Protein AF-A0A932L961-F1 (afdb_monomer_lite)

Foldseek 3Di:
DPPPPDDPVNVVVVVVL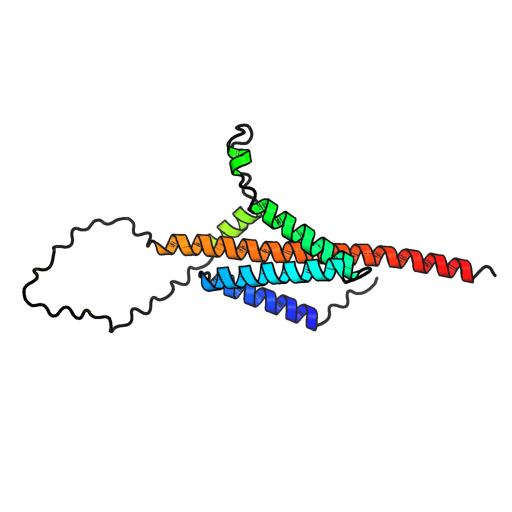VVLLVVCLLVLDPVSLVVLVVVLVVLLVVLVVQLVPDDALSNLLSVQLNVQLVVLVCVVVVPCVVVVVVPPDVDSPCDPLNVVLVVVLVPDDNPPPPPVVPVPVPDPPPPPDDDDDDDPDPVPVCPPPCVVSRSVSSSSSSSSSVSNVRSNVRSVVSSVVSVVVVVVVVVVVVVVVVPD

Sequence (196 aa):
MKRFRFTLRRLLAVVGFAAVAFAALAGASELWVNAVFTITVAAWAVALVAAFVQRGAPQGFAISFAVCGVAYILLIALPVTWFRHGGLLGRSPALLTDKVVYELALRMPRTKARVVQVPGAGGLGGIPGVRPARPGGSSSLGLQPGDFDYAHSFIQISHLILSLLFALAGGAFARWLYGRRQGKGADQGRVQTRSG

Radius of gyration: 26.31 Å; chains: 1; bounding box: 46×54×100 Å

Structure (mmCIF, N/CA/C/O backbone):
data_AF-A0A932L961-F1
#
_entry.id   AF-A0A932L961-F1
#
loop_
_atom_site.group_PDB
_atom_site.id
_atom_site.type_symbol
_atom_site.label_atom_id
_atom_site.label_alt_id
_atom_site.label_comp_id
_atom_site.label_asym_id
_atom_site.label_entity_id
_atom_site.label_seq_id
_atom_site.pdbx_PDB_ins_code
_atom_site.Cartn_x
_atom_site.Cartn_y
_atom_site.Cartn_z
_atom_site.occupancy
_atom_site.B_iso_or_equiv
_atom_site.auth_seq_id
_atom_site.auth_comp_id
_atom_site.auth_asym_id
_atom_site.auth_atom_id
_atom_site.pdbx_PDB_model_num
ATOM 1 N N . MET A 1 1 ? 3.055 7.175 31.412 1.00 62.44 1 MET A N 1
ATOM 2 C CA . MET A 1 1 ? 3.283 6.999 29.956 1.00 62.44 1 MET A CA 1
ATOM 3 C C . MET A 1 1 ? 2.987 5.549 29.574 1.00 62.44 1 MET A C 1
ATOM 5 O O . MET A 1 1 ? 3.668 4.659 30.069 1.00 62.44 1 MET A O 1
ATOM 9 N N . LYS A 1 2 ? 1.945 5.269 28.776 1.00 57.22 2 LYS A N 1
ATOM 10 C CA . LYS A 1 2 ? 1.658 3.892 28.326 1.00 57.22 2 LYS A CA 1
ATOM 11 C C . LYS A 1 2 ? 2.749 3.481 27.328 1.00 57.22 2 LYS A C 1
ATOM 13 O O . LYS A 1 2 ? 2.809 4.043 26.240 1.00 57.22 2 LYS A O 1
ATOM 18 N N . ARG A 1 3 ? 3.633 2.552 27.709 1.00 73.94 3 ARG A N 1
ATOM 19 C CA . ARG A 1 3 ? 4.686 2.028 26.823 1.00 73.94 3 ARG A CA 1
ATOM 20 C C . ARG A 1 3 ? 4.020 1.366 25.613 1.00 73.94 3 ARG A C 1
ATOM 22 O O . ARG A 1 3 ? 3.154 0.508 25.791 1.00 73.94 3 ARG A O 1
ATOM 29 N N . PHE A 1 4 ? 4.397 1.765 24.399 1.00 72.19 4 PHE A N 1
ATOM 30 C CA . PHE A 1 4 ? 3.952 1.100 23.176 1.00 72.19 4 PHE A CA 1
ATOM 31 C C . PHE A 1 4 ? 4.463 -0.342 23.201 1.00 72.19 4 PHE A C 1
ATOM 33 O O . PHE A 1 4 ? 5.634 -0.606 22.947 1.00 72.19 4 PHE A O 1
ATOM 40 N N . ARG A 1 5 ? 3.591 -1.291 23.548 1.00 81.19 5 ARG A N 1
ATOM 41 C CA . ARG A 1 5 ? 3.904 -2.716 23.438 1.00 81.19 5 ARG A CA 1
ATOM 42 C C . ARG A 1 5 ? 3.841 -3.100 21.967 1.00 81.19 5 ARG A C 1
ATOM 44 O O . ARG A 1 5 ? 2.784 -3.458 21.447 1.00 81.19 5 ARG A O 1
ATOM 51 N N . PHE A 1 6 ? 4.973 -2.953 21.289 1.00 82.50 6 PHE A N 1
ATOM 52 C CA . PHE A 1 6 ? 5.159 -3.478 19.949 1.00 82.50 6 PHE A CA 1
ATOM 53 C C . PHE A 1 6 ? 5.288 -4.997 20.065 1.00 82.50 6 PHE A C 1
ATOM 55 O O . PHE A 1 6 ? 6.196 -5.505 20.716 1.00 82.50 6 PHE A O 1
ATOM 62 N N . THR A 1 7 ? 4.319 -5.735 19.529 1.00 90.38 7 THR A N 1
ATOM 63 C CA . THR A 1 7 ? 4.377 -7.197 19.561 1.00 90.38 7 THR A CA 1
ATOM 64 C C . THR A 1 7 ? 5.354 -7.676 18.491 1.00 90.38 7 THR A C 1
ATOM 66 O O . THR A 1 7 ? 5.339 -7.158 17.374 1.00 90.38 7 THR A O 1
ATOM 69 N N . LEU A 1 8 ? 6.163 -8.697 18.797 1.00 90.56 8 LEU A N 1
ATOM 70 C CA . LEU A 1 8 ? 7.087 -9.312 17.831 1.00 90.56 8 LEU A CA 1
ATOM 71 C C . LEU A 1 8 ? 6.365 -9.708 16.531 1.00 90.56 8 LEU A C 1
ATOM 73 O O . LEU A 1 8 ? 6.872 -9.486 15.440 1.00 90.56 8 LEU A O 1
ATOM 77 N N . ARG A 1 9 ? 5.118 -10.189 16.643 1.00 90.56 9 ARG A N 1
ATOM 78 C CA . ARG A 1 9 ? 4.255 -10.516 15.497 1.00 90.56 9 ARG A CA 1
ATOM 79 C C . ARG A 1 9 ? 4.035 -9.332 14.547 1.00 90.56 9 ARG A C 1
ATOM 81 O O . ARG A 1 9 ? 4.069 -9.520 13.339 1.00 90.56 9 ARG A O 1
ATOM 88 N N . ARG A 1 10 ? 3.820 -8.115 15.069 1.00 85.31 10 ARG A N 1
ATOM 89 C CA . ARG A 1 10 ? 3.653 -6.911 14.232 1.00 85.31 10 ARG A CA 1
ATOM 90 C C . ARG A 1 10 ? 4.955 -6.517 13.556 1.00 85.31 10 ARG A C 1
ATOM 92 O O . ARG A 1 10 ? 4.923 -6.121 12.400 1.00 85.31 10 ARG A O 1
ATOM 99 N N . LEU A 1 11 ? 6.078 -6.653 14.260 1.00 88.81 11 LEU A N 1
ATOM 100 C CA . LEU A 1 11 ? 7.395 -6.395 13.685 1.00 88.81 11 LEU A CA 1
ATOM 101 C C . LEU A 1 11 ? 7.671 -7.337 12.516 1.00 88.81 11 LEU A C 1
ATOM 103 O O . LEU A 1 11 ? 7.986 -6.869 11.429 1.00 88.81 11 LEU A O 1
ATOM 107 N N . LEU A 1 12 ? 7.463 -8.639 12.716 1.00 91.25 12 LEU A N 1
ATOM 108 C CA . LEU A 1 12 ? 7.647 -9.643 11.670 1.00 91.25 12 LEU A CA 1
ATOM 109 C C . LEU A 1 12 ? 6.724 -9.403 10.471 1.00 91.25 12 LEU A C 1
ATOM 111 O O . LEU A 1 12 ? 7.175 -9.510 9.337 1.00 91.25 12 LEU A O 1
ATOM 115 N N . ALA A 1 13 ? 5.467 -9.012 10.701 1.00 87.94 13 ALA A N 1
ATOM 116 C CA . ALA A 1 13 ? 4.548 -8.671 9.617 1.00 87.94 13 ALA A CA 1
ATOM 117 C C . ALA A 1 13 ? 5.021 -7.450 8.806 1.00 87.94 13 ALA A C 1
ATOM 119 O O . ALA A 1 13 ? 4.977 -7.481 7.580 1.00 87.94 13 ALA A O 1
ATOM 120 N N . VAL A 1 14 ? 5.507 -6.394 9.472 1.00 86.75 14 VAL A N 1
ATOM 121 C CA . VAL A 1 14 ? 6.036 -5.193 8.799 1.00 86.75 14 VAL A CA 1
ATOM 122 C C . VAL A 1 14 ? 7.300 -5.517 8.006 1.00 86.75 14 VAL A C 1
ATOM 124 O O . VAL A 1 14 ? 7.414 -5.109 6.855 1.00 86.75 14 VAL A O 1
ATOM 127 N N . VAL A 1 15 ? 8.229 -6.273 8.596 1.00 90.50 15 VAL A N 1
ATOM 128 C CA . VAL A 1 15 ? 9.471 -6.682 7.925 1.00 90.50 15 VAL A CA 1
ATOM 129 C C . VAL A 1 15 ? 9.172 -7.590 6.732 1.00 90.50 15 VAL A C 1
ATOM 131 O O . VAL A 1 15 ? 9.728 -7.376 5.660 1.00 90.50 15 VAL A O 1
ATOM 134 N N . GLY A 1 16 ? 8.259 -8.553 6.881 1.00 89.50 16 GLY A N 1
ATOM 135 C CA . GLY A 1 16 ? 7.833 -9.426 5.787 1.00 89.50 16 GLY A CA 1
ATOM 136 C C . GLY A 1 16 ? 7.177 -8.647 4.648 1.00 89.50 16 GLY A C 1
ATOM 137 O O . GLY A 1 16 ? 7.536 -8.838 3.490 1.00 89.50 16 GLY A O 1
ATOM 138 N N . PHE A 1 17 ? 6.284 -7.707 4.969 1.00 89.88 17 PHE A N 1
ATOM 139 C CA . PHE A 1 17 ? 5.689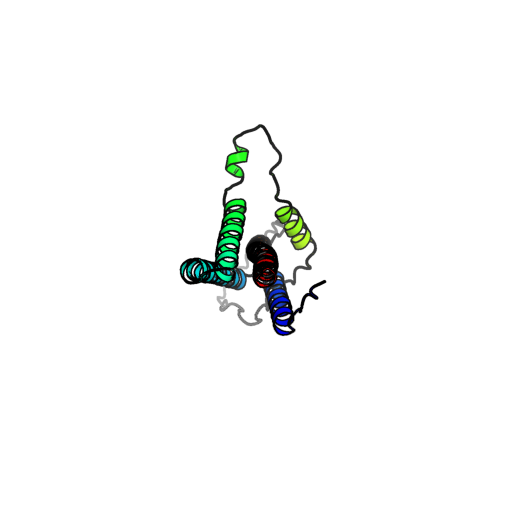 -6.819 3.970 1.00 89.88 17 PHE A CA 1
ATOM 140 C C . PHE A 1 17 ? 6.750 -5.979 3.246 1.00 89.88 17 PHE A C 1
ATOM 142 O O . PHE A 1 17 ? 6.733 -5.902 2.021 1.00 89.88 17 PHE A O 1
ATOM 149 N N . ALA A 1 18 ? 7.705 -5.400 3.982 1.00 88.62 18 ALA A N 1
ATOM 150 C CA . ALA A 1 18 ? 8.796 -4.626 3.397 1.00 88.62 18 ALA A CA 1
ATOM 151 C C . ALA A 1 18 ? 9.679 -5.485 2.478 1.00 88.62 18 ALA A C 1
ATOM 153 O O . ALA A 1 18 ? 9.998 -5.058 1.374 1.00 88.62 18 ALA A O 1
ATOM 154 N N . ALA A 1 19 ? 10.025 -6.708 2.889 1.00 90.12 19 ALA A N 1
ATOM 155 C CA . ALA A 1 19 ? 10.806 -7.632 2.070 1.00 90.12 19 ALA A CA 1
ATOM 156 C C . ALA A 1 19 ? 10.091 -7.978 0.754 1.00 90.12 19 ALA A C 1
ATOM 158 O O . ALA A 1 19 ? 10.711 -7.923 -0.305 1.00 90.12 19 ALA A O 1
ATOM 159 N N . VAL A 1 20 ? 8.784 -8.265 0.803 1.00 88.88 20 VAL A N 1
ATOM 160 C CA . VAL A 1 20 ? 7.973 -8.529 -0.400 1.00 88.88 20 VAL A CA 1
ATOM 161 C C . VAL A 1 20 ? 7.879 -7.288 -1.286 1.00 88.88 20 VAL A C 1
ATOM 163 O O . VAL A 1 20 ? 8.035 -7.396 -2.498 1.00 88.88 20 VAL A O 1
ATOM 166 N N . ALA A 1 21 ? 7.684 -6.107 -0.698 1.00 89.06 21 ALA A N 1
ATOM 167 C CA . ALA A 1 21 ? 7.661 -4.843 -1.428 1.00 89.06 21 ALA A CA 1
ATOM 168 C C . ALA A 1 21 ? 8.991 -4.582 -2.157 1.00 89.06 21 ALA A C 1
ATOM 170 O O . ALA A 1 21 ? 8.989 -4.265 -3.344 1.00 89.06 21 ALA A O 1
ATOM 171 N N . PHE A 1 22 ? 10.130 -4.774 -1.4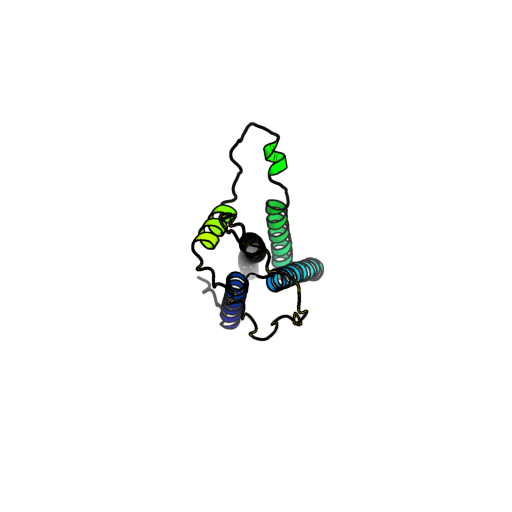84 1.00 89.00 22 PHE A N 1
ATOM 172 C CA . PHE A 1 22 ? 11.447 -4.634 -2.108 1.00 89.00 22 PHE A CA 1
ATOM 173 C C . PHE A 1 22 ? 11.708 -5.701 -3.171 1.00 89.00 22 PHE A C 1
ATOM 175 O O . PHE A 1 22 ? 12.269 -5.379 -4.214 1.00 89.00 22 PHE A O 1
ATOM 182 N N . ALA A 1 23 ? 11.271 -6.943 -2.950 1.00 88.31 23 ALA A N 1
ATOM 183 C CA . ALA A 1 23 ? 11.380 -8.005 -3.946 1.00 88.31 23 ALA A CA 1
ATOM 184 C C . ALA A 1 23 ? 10.563 -7.684 -5.210 1.00 88.31 23 ALA A C 1
ATOM 186 O O . ALA A 1 23 ? 11.073 -7.829 -6.320 1.00 88.31 23 ALA A O 1
ATOM 187 N N . ALA A 1 24 ? 9.334 -7.184 -5.049 1.00 88.00 24 ALA A N 1
ATOM 188 C CA . ALA A 1 24 ? 8.486 -6.756 -6.159 1.00 88.00 24 ALA A CA 1
ATOM 189 C C . ALA A 1 24 ? 9.087 -5.563 -6.922 1.00 88.00 24 ALA A C 1
ATOM 191 O O . ALA A 1 24 ? 9.039 -5.533 -8.149 1.00 88.00 24 ALA A O 1
ATOM 192 N N . LEU A 1 25 ? 9.691 -4.606 -6.207 1.00 87.25 25 LEU A N 1
ATOM 193 C CA . LEU A 1 25 ? 10.381 -3.461 -6.810 1.00 87.25 25 LEU A CA 1
ATOM 194 C C . LEU A 1 25 ? 11.650 -3.873 -7.563 1.00 87.25 25 LEU A C 1
ATOM 196 O O . LEU A 1 25 ? 11.919 -3.338 -8.633 1.00 87.25 25 LEU A O 1
ATOM 200 N N . ALA A 1 26 ? 12.416 -4.826 -7.029 1.00 86.56 26 ALA A N 1
ATOM 201 C CA . ALA A 1 26 ? 13.627 -5.329 -7.674 1.00 86.56 26 ALA A CA 1
ATOM 202 C C . ALA A 1 26 ? 13.316 -6.176 -8.921 1.00 86.56 26 ALA A C 1
ATOM 204 O O . ALA A 1 26 ? 14.067 -6.152 -9.891 1.00 86.56 26 ALA A O 1
ATOM 205 N N . GLY A 1 27 ? 12.213 -6.929 -8.897 1.00 83.88 27 GLY A N 1
ATOM 206 C CA . GLY A 1 27 ? 11.786 -7.818 -9.978 1.00 83.88 27 GLY A CA 1
ATOM 207 C C . GLY A 1 27 ? 10.702 -7.245 -10.888 1.00 83.88 27 GLY A C 1
ATOM 208 O O . GLY A 1 27 ? 9.975 -8.049 -11.474 1.00 83.88 27 GLY A O 1
ATOM 209 N N . ALA A 1 28 ? 10.558 -5.912 -10.961 1.00 85.69 28 ALA A N 1
ATOM 210 C CA . ALA A 1 28 ? 9.458 -5.192 -11.615 1.00 85.69 28 ALA A CA 1
ATOM 211 C C . ALA A 1 28 ? 9.097 -5.774 -12.996 1.00 85.69 28 ALA A C 1
ATOM 213 O O . ALA A 1 28 ? 9.672 -5.437 -14.027 1.00 85.69 28 ALA A O 1
ATOM 214 N N . SER A 1 29 ? 8.125 -6.680 -12.987 1.00 85.88 29 SER A N 1
ATOM 215 C CA . SER A 1 29 ? 7.616 -7.418 -14.139 1.00 85.88 29 SER A CA 1
ATOM 216 C C . SER A 1 29 ? 6.099 -7.417 -14.073 1.00 85.88 29 SER A C 1
ATOM 218 O O . SER A 1 29 ? 5.518 -7.236 -13.000 1.00 85.88 29 SER A O 1
ATOM 220 N N . GLU A 1 30 ? 5.449 -7.659 -15.206 1.00 82.81 30 GLU A N 1
ATOM 221 C CA . GLU A 1 30 ? 3.986 -7.662 -15.306 1.00 82.81 30 GLU A CA 1
ATOM 222 C C . GLU A 1 30 ? 3.323 -8.616 -14.300 1.00 82.81 30 GLU A C 1
ATOM 224 O O . GLU A 1 30 ? 2.278 -8.303 -13.730 1.00 82.81 30 GLU A O 1
ATOM 229 N N . LEU A 1 31 ? 3.965 -9.754 -14.008 1.00 81.00 31 LEU A N 1
ATOM 230 C CA . LEU A 1 31 ? 3.500 -10.697 -12.990 1.00 81.00 31 LEU A CA 1
ATOM 231 C C . LEU A 1 31 ? 3.458 -10.058 -11.597 1.00 81.00 31 LEU A C 1
ATOM 233 O O . LEU A 1 31 ? 2.457 -10.197 -10.894 1.00 81.00 31 LEU A O 1
ATOM 237 N N . TRP A 1 32 ? 4.507 -9.327 -11.206 1.00 87.69 32 TRP A N 1
ATOM 238 C CA . TRP A 1 32 ? 4.536 -8.609 -9.929 1.00 87.69 32 TRP A CA 1
ATOM 239 C C . TRP A 1 32 ? 3.540 -7.453 -9.899 1.00 87.69 32 TRP A C 1
ATOM 241 O O . TRP A 1 32 ? 2.888 -7.263 -8.873 1.00 87.69 32 TRP A O 1
ATOM 251 N N . VAL A 1 33 ? 3.370 -6.724 -11.006 1.00 86.94 33 VAL A N 1
ATOM 252 C CA . VAL A 1 33 ? 2.356 -5.662 -11.118 1.00 86.94 33 VAL A CA 1
ATOM 253 C C . VAL A 1 33 ? 0.963 -6.239 -10.850 1.00 86.94 33 VAL A C 1
ATOM 255 O O . VAL A 1 33 ? 0.266 -5.768 -9.951 1.00 86.94 33 VAL A O 1
ATOM 258 N N . ASN A 1 34 ? 0.586 -7.306 -11.558 1.00 86.00 34 ASN A N 1
ATOM 259 C CA . ASN A 1 34 ? -0.716 -7.958 -11.404 1.00 86.00 34 ASN A CA 1
ATOM 260 C C . ASN A 1 34 ? -0.898 -8.565 -10.003 1.00 86.00 34 ASN A C 1
ATOM 262 O O . ASN A 1 34 ? -1.965 -8.430 -9.396 1.00 86.00 34 ASN A O 1
ATOM 266 N N . ALA A 1 35 ? 0.140 -9.191 -9.445 1.00 89.62 35 ALA A N 1
ATOM 267 C CA . ALA A 1 35 ? 0.098 -9.745 -8.093 1.00 89.62 35 ALA A CA 1
ATOM 268 C C . ALA A 1 35 ? -0.094 -8.653 -7.025 1.00 89.62 35 ALA A C 1
ATOM 270 O O . ALA A 1 35 ? -0.982 -8.751 -6.180 1.00 89.62 35 ALA A O 1
ATOM 271 N N . VAL A 1 36 ? 0.688 -7.572 -7.069 1.00 89.00 36 VAL A N 1
ATOM 272 C CA . VAL A 1 36 ? 0.567 -6.464 -6.106 1.00 89.00 36 VAL A CA 1
ATOM 273 C C . VAL A 1 36 ? -0.774 -5.749 -6.269 1.00 89.00 36 VAL A C 1
ATOM 275 O O . VAL A 1 36 ? -1.412 -5.402 -5.271 1.00 89.00 36 VAL A O 1
ATOM 278 N N . PHE A 1 37 ? -1.244 -5.574 -7.504 1.00 89.06 37 PHE A N 1
ATOM 279 C CA . PHE A 1 37 ? -2.549 -4.988 -7.782 1.00 89.06 37 PHE A CA 1
ATOM 280 C C . PHE A 1 37 ? -3.685 -5.823 -7.179 1.00 89.06 37 PHE A C 1
ATOM 282 O O . PHE A 1 37 ? -4.489 -5.300 -6.406 1.00 89.06 37 PHE A O 1
ATOM 289 N N . THR A 1 38 ? -3.716 -7.130 -7.449 1.00 90.12 38 THR A N 1
ATOM 290 C CA . THR A 1 38 ? -4.746 -8.039 -6.911 1.00 90.12 38 THR A CA 1
ATOM 291 C C . THR A 1 38 ? -4.734 -8.090 -5.384 1.00 90.12 38 THR A C 1
ATOM 293 O O . THR A 1 38 ? -5.797 -8.005 -4.769 1.00 90.12 38 THR A O 1
ATOM 296 N N . ILE A 1 39 ? -3.554 -8.135 -4.754 1.00 89.62 39 ILE A N 1
ATOM 297 C CA . ILE A 1 39 ? -3.414 -8.059 -3.290 1.00 89.62 39 ILE A CA 1
ATOM 298 C C . ILE A 1 39 ? -3.970 -6.736 -2.753 1.00 89.62 39 ILE A C 1
ATOM 300 O O . ILE A 1 39 ? -4.670 -6.729 -1.739 1.00 89.62 39 ILE A O 1
ATOM 304 N N . THR A 1 40 ? -3.690 -5.619 -3.426 1.00 89.56 40 THR A N 1
ATOM 305 C CA . THR A 1 40 ? -4.172 -4.291 -3.016 1.00 89.56 40 THR A CA 1
ATOM 306 C C . THR A 1 40 ? -5.697 -4.216 -3.074 1.00 89.56 40 THR A C 1
ATOM 308 O O . THR A 1 40 ? -6.336 -3.817 -2.097 1.00 89.56 40 THR A O 1
ATOM 311 N N . VAL A 1 41 ? -6.289 -4.673 -4.180 1.00 89.50 41 VAL A N 1
ATOM 312 C CA . VAL A 1 41 ? -7.747 -4.736 -4.360 1.00 89.50 41 VAL A CA 1
ATOM 313 C C . VAL A 1 41 ? -8.389 -5.659 -3.322 1.00 89.50 41 VAL A C 1
ATOM 315 O O . VAL A 1 41 ? -9.376 -5.282 -2.690 1.00 89.50 41 VAL A O 1
ATOM 318 N N . ALA A 1 42 ? -7.809 -6.837 -3.080 1.00 92.50 42 ALA A N 1
ATOM 319 C CA . ALA A 1 42 ? -8.297 -7.767 -2.065 1.00 92.50 42 ALA A CA 1
ATOM 320 C C . ALA A 1 42 ? -8.237 -7.156 -0.654 1.00 92.50 42 ALA A C 1
ATOM 322 O O . ALA A 1 42 ? -9.204 -7.255 0.104 1.00 92.50 42 ALA A O 1
ATOM 323 N N . ALA A 1 43 ? -7.144 -6.469 -0.308 1.00 89.75 43 ALA A N 1
ATOM 324 C CA . ALA A 1 43 ? -7.006 -5.782 0.975 1.00 89.75 43 ALA A CA 1
ATOM 325 C C . ALA A 1 43 ? -8.082 -4.703 1.166 1.00 89.75 43 ALA A C 1
ATOM 327 O O . ALA A 1 43 ? -8.635 -4.565 2.259 1.00 89.75 43 ALA A O 1
ATOM 328 N N . TRP A 1 44 ? -8.422 -3.965 0.108 1.00 90.69 44 TRP A N 1
ATOM 329 C CA . TRP A 1 44 ? -9.506 -2.984 0.138 1.00 90.69 44 TRP A CA 1
ATOM 330 C C . TRP A 1 44 ? -10.884 -3.617 0.264 1.00 90.69 44 TRP A C 1
ATOM 332 O O . TRP A 1 44 ? -11.682 -3.153 1.076 1.00 90.69 44 TRP A O 1
ATOM 342 N N . ALA A 1 45 ? -11.155 -4.692 -0.476 1.00 92.62 45 ALA A N 1
ATOM 343 C CA . ALA A 1 45 ? -12.411 -5.425 -0.361 1.00 92.62 45 ALA A CA 1
ATOM 344 C C . ALA A 1 45 ? -12.622 -5.926 1.078 1.00 92.62 45 ALA A C 1
ATOM 346 O O . ALA A 1 45 ? -13.674 -5.693 1.675 1.00 92.62 45 ALA A O 1
ATOM 347 N N . VAL A 1 46 ? -11.587 -6.522 1.682 1.00 92.69 46 VAL A N 1
ATOM 348 C CA . VAL A 1 46 ? -11.614 -6.958 3.087 1.00 92.69 46 VAL A CA 1
ATOM 349 C C . VAL A 1 46 ? -11.818 -5.776 4.036 1.00 92.69 46 VAL A C 1
ATOM 351 O O . VAL A 1 46 ? -12.600 -5.883 4.981 1.00 92.69 46 VAL A O 1
ATOM 354 N N . ALA A 1 47 ? -11.155 -4.641 3.798 1.00 90.81 47 ALA A N 1
ATOM 355 C CA . ALA A 1 47 ? -11.320 -3.450 4.626 1.00 90.81 47 ALA A CA 1
ATOM 356 C C . ALA A 1 47 ? -12.740 -2.871 4.553 1.00 90.81 47 ALA A C 1
ATOM 358 O O . ALA A 1 47 ? -13.287 -2.488 5.586 1.00 90.81 47 ALA A O 1
ATOM 359 N N . LEU A 1 48 ? -13.366 -2.856 3.375 1.00 93.06 48 LEU A N 1
ATOM 360 C CA . LEU A 1 48 ? -14.757 -2.430 3.215 1.00 93.06 48 LEU A CA 1
ATOM 361 C C . LEU A 1 48 ? -15.707 -3.358 3.976 1.00 93.06 48 LEU A C 1
ATOM 363 O O . LEU A 1 48 ? -16.523 -2.881 4.761 1.00 93.06 48 LEU A O 1
ATOM 367 N N . VAL A 1 49 ? -15.556 -4.677 3.835 1.00 96.19 49 VAL A N 1
ATOM 368 C CA . VAL A 1 49 ? -16.361 -5.646 4.601 1.00 96.19 49 VAL A CA 1
ATOM 369 C C . VAL A 1 49 ? -16.161 -5.450 6.107 1.00 96.19 49 VAL A C 1
ATOM 371 O O . VAL A 1 49 ? -17.132 -5.376 6.862 1.00 96.19 49 VAL A O 1
ATOM 374 N N . ALA A 1 50 ? -14.915 -5.291 6.559 1.00 91.62 50 ALA A N 1
ATOM 375 C CA . ALA A 1 50 ? -14.605 -5.030 7.962 1.00 91.62 50 ALA A CA 1
ATOM 376 C C . ALA A 1 50 ? -15.235 -3.720 8.469 1.00 91.62 50 ALA A C 1
ATOM 378 O O . ALA A 1 50 ? -15.688 -3.674 9.612 1.00 91.62 50 ALA A O 1
ATOM 379 N N . ALA A 1 51 ? -15.314 -2.684 7.629 1.00 93.94 51 ALA A N 1
ATOM 380 C CA . ALA A 1 51 ? -15.937 -1.407 7.969 1.00 93.94 51 ALA A CA 1
ATOM 381 C C . ALA A 1 51 ? -17.454 -1.518 8.214 1.00 93.94 51 ALA A C 1
ATOM 383 O O . ALA A 1 51 ? -17.988 -0.764 9.031 1.00 93.94 51 ALA A O 1
ATOM 384 N N . PHE A 1 52 ? -18.136 -2.459 7.553 1.00 96.56 52 PHE A N 1
ATOM 385 C CA . PHE A 1 52 ? -19.570 -2.702 7.751 1.00 96.56 52 PHE A CA 1
ATOM 386 C C . PHE A 1 52 ? -19.868 -3.700 8.876 1.00 96.56 52 PHE A C 1
ATOM 388 O O . PHE A 1 52 ? -20.837 -3.523 9.612 1.00 96.56 52 PHE A O 1
ATOM 395 N N . VAL A 1 53 ? -19.048 -4.744 9.024 1.00 96.88 53 VAL A N 1
ATOM 396 C CA . VAL A 1 53 ? -19.310 -5.834 9.981 1.00 96.88 53 VAL A CA 1
ATOM 397 C C . VAL A 1 53 ? -18.847 -5.486 11.398 1.00 96.88 53 VAL A C 1
ATOM 399 O O . VAL A 1 53 ? -19.478 -5.880 12.380 1.00 96.88 53 VAL A O 1
ATOM 402 N N . GLN A 1 54 ? -17.732 -4.767 11.540 1.00 93.62 54 GLN A N 1
ATOM 403 C CA . GLN A 1 54 ? -17.144 -4.496 12.851 1.00 93.62 54 GLN A CA 1
ATOM 404 C C . GLN A 1 54 ? -17.791 -3.271 13.504 1.00 93.62 54 GLN A C 1
ATOM 406 O O . GLN A 1 54 ? -18.188 -2.327 12.831 1.00 93.62 54 GLN A O 1
ATOM 411 N N . ARG A 1 55 ? -17.851 -3.256 14.841 1.00 92.81 55 ARG A N 1
ATOM 412 C CA . ARG A 1 55 ? -18.301 -2.096 15.629 1.00 92.81 55 ARG A CA 1
ATOM 413 C C . ARG A 1 55 ? -17.172 -1.565 16.512 1.00 92.81 55 ARG A C 1
ATOM 415 O O . ARG A 1 55 ? -16.345 -2.329 17.012 1.00 92.81 55 ARG A O 1
ATOM 422 N N . GLY A 1 56 ? -17.148 -0.251 16.732 1.00 91.44 56 GLY A N 1
ATOM 423 C CA . GLY A 1 56 ? -16.238 0.412 17.674 1.00 91.44 56 GLY A CA 1
ATOM 424 C C . GLY A 1 56 ? -14.853 0.739 17.099 1.00 91.44 56 GLY A C 1
ATOM 425 O O . GLY A 1 56 ? -14.711 1.120 15.942 1.00 91.44 56 GLY A O 1
ATOM 426 N N . ALA A 1 57 ? -13.802 0.604 17.915 1.00 89.62 57 ALA A N 1
ATOM 427 C CA . ALA A 1 57 ? -12.430 0.931 17.509 1.00 89.62 57 ALA A CA 1
ATOM 428 C C . ALA A 1 57 ? -11.923 0.212 16.233 1.00 89.62 57 ALA A C 1
ATOM 430 O O . ALA A 1 57 ? -11.226 0.863 15.449 1.00 89.62 57 ALA A O 1
ATOM 431 N N . PRO A 1 58 ? -12.215 -1.085 15.992 1.00 91.50 58 PRO A N 1
ATOM 432 C CA . PRO A 1 58 ? -11.731 -1.752 14.784 1.00 91.50 58 PRO A CA 1
ATOM 433 C C . PRO A 1 58 ? -12.481 -1.291 13.516 1.00 91.50 58 PRO A C 1
ATOM 435 O O . PRO A 1 58 ? -11.862 -1.170 12.463 1.00 91.50 58 PRO A O 1
ATOM 438 N N . GLN A 1 59 ? -13.746 -0.871 13.640 1.00 94.38 59 GLN A N 1
ATOM 439 C CA . GLN A 1 59 ? -14.509 -0.251 12.551 1.00 94.38 59 GLN A CA 1
ATOM 440 C C . GLN A 1 59 ? -13.862 1.051 12.064 1.00 94.38 59 GLN A C 1
ATOM 442 O O . GLN A 1 59 ? -13.689 1.262 10.866 1.00 94.38 59 GLN A O 1
ATOM 447 N N . GLY A 1 60 ? -13.451 1.913 13.000 1.00 91.75 60 GLY A N 1
ATOM 448 C CA . GLY A 1 60 ? -12.784 3.173 12.670 1.00 91.75 60 GLY A CA 1
ATOM 449 C C . GLY A 1 60 ? -11.477 2.975 11.902 1.00 91.75 60 GLY A C 1
ATOM 450 O O . GLY A 1 60 ? -11.193 3.725 10.974 1.00 91.75 60 GLY A O 1
ATOM 451 N N . PHE A 1 61 ? -10.709 1.935 12.247 1.00 93.81 61 PHE A N 1
ATOM 452 C CA . PHE A 1 61 ? -9.516 1.556 11.487 1.00 93.81 61 PHE A CA 1
ATOM 453 C C . PHE A 1 61 ? -9.876 1.185 10.044 1.00 93.81 61 PHE A C 1
ATOM 455 O O . PHE A 1 61 ? -9.252 1.694 9.118 1.00 93.81 61 PHE A O 1
ATOM 462 N N . ALA A 1 62 ? -10.882 0.326 9.861 1.00 94.69 62 ALA A N 1
ATOM 463 C CA . ALA A 1 62 ? -11.290 -0.167 8.550 1.00 94.69 62 ALA A CA 1
ATOM 464 C C . ALA A 1 62 ? -11.817 0.956 7.638 1.00 94.69 62 ALA A C 1
ATOM 466 O O . ALA A 1 62 ? -11.397 1.052 6.486 1.00 94.69 62 ALA A O 1
ATOM 467 N N . ILE A 1 63 ? -12.649 1.859 8.174 1.00 94.75 63 ILE A N 1
ATOM 468 C CA . ILE A 1 63 ? -13.157 3.027 7.437 1.00 94.75 63 ILE A CA 1
ATOM 469 C C . ILE A 1 63 ? -12.001 3.930 7.006 1.00 94.75 63 ILE A C 1
ATOM 471 O O . ILE A 1 63 ? -11.898 4.271 5.833 1.00 94.75 63 ILE A O 1
ATOM 475 N N . SER A 1 64 ? -11.108 4.310 7.924 1.00 93.19 64 SER A N 1
ATOM 476 C CA . SER A 1 64 ? -9.997 5.203 7.577 1.00 93.19 64 SER A CA 1
ATOM 477 C C . SER A 1 64 ? -8.992 4.553 6.631 1.00 93.19 64 SER A C 1
ATOM 479 O O . SER A 1 64 ? -8.464 5.239 5.764 1.00 93.19 64 SER A O 1
ATOM 481 N N . PHE A 1 65 ? -8.766 3.243 6.743 1.00 94.00 65 PHE A N 1
ATOM 482 C CA . PHE A 1 65 ? -7.959 2.497 5.782 1.00 94.00 65 PHE A CA 1
ATOM 483 C C . PHE A 1 65 ? -8.563 2.571 4.374 1.00 94.00 65 PHE A C 1
ATOM 485 O O . PHE A 1 65 ? -7.870 2.958 3.435 1.00 94.00 65 PHE A O 1
ATOM 492 N N . ALA A 1 66 ? -9.859 2.272 4.235 1.00 93.44 66 ALA A N 1
ATOM 493 C CA . ALA A 1 66 ? -10.549 2.329 2.949 1.00 93.44 66 ALA A CA 1
ATOM 494 C C . ALA A 1 66 ? -10.568 3.756 2.376 1.00 93.44 66 ALA A C 1
ATOM 496 O O . ALA A 1 66 ? -10.202 3.958 1.223 1.00 93.44 66 ALA A O 1
ATOM 497 N N . VAL A 1 67 ? -10.920 4.757 3.191 1.00 94.69 67 VAL A N 1
ATOM 498 C CA . VAL A 1 67 ? -10.990 6.163 2.763 1.00 94.69 67 VAL A CA 1
ATOM 499 C C . VAL A 1 67 ? -9.621 6.689 2.338 1.00 94.69 67 VAL A C 1
ATOM 501 O O . VAL A 1 67 ? -9.514 7.275 1.266 1.00 94.69 67 VAL A O 1
ATOM 504 N N . CYS A 1 68 ? -8.565 6.476 3.130 1.00 93.19 68 CYS A N 1
ATOM 505 C CA . CYS A 1 68 ? -7.222 6.944 2.776 1.00 93.19 68 CYS A CA 1
ATOM 506 C C . CYS A 1 68 ? -6.664 6.218 1.548 1.00 93.19 68 CYS A C 1
ATOM 508 O O . CYS A 1 68 ? -6.029 6.857 0.711 1.00 93.19 68 CYS A O 1
ATOM 510 N N . GLY A 1 69 ? -6.923 4.914 1.418 1.00 89.88 69 GLY A N 1
ATOM 511 C CA . GLY A 1 69 ? -6.550 4.156 0.228 1.00 89.88 69 GLY A CA 1
ATOM 512 C C . GLY A 1 69 ? -7.222 4.718 -1.024 1.00 89.88 69 GLY A C 1
ATOM 513 O O . GLY A 1 69 ? -6.533 5.102 -1.972 1.00 89.88 69 GLY A O 1
ATOM 514 N N . VAL A 1 70 ? -8.556 4.812 -1.008 1.00 91.31 70 VAL A N 1
ATOM 515 C CA . VAL A 1 70 ? -9.349 5.333 -2.132 1.00 91.31 70 VAL A CA 1
ATOM 516 C C . VAL A 1 70 ? -8.935 6.756 -2.467 1.00 91.31 70 VAL A C 1
ATOM 518 O O . VAL A 1 70 ? -8.697 7.044 -3.633 1.00 91.31 70 VAL A O 1
ATOM 521 N N . ALA A 1 71 ? -8.771 7.624 -1.467 1.00 92.38 71 ALA A N 1
ATOM 522 C CA . ALA A 1 71 ? -8.323 8.996 -1.677 1.00 92.38 71 ALA A CA 1
ATOM 523 C C . ALA A 1 71 ? -6.957 9.057 -2.374 1.00 92.38 71 ALA A C 1
ATOM 525 O O . ALA A 1 71 ? -6.784 9.864 -3.281 1.00 92.38 71 ALA A O 1
ATOM 526 N N . TYR A 1 72 ? -6.006 8.193 -2.002 1.00 87.94 72 TYR A N 1
ATOM 527 C CA . TYR A 1 72 ? -4.688 8.151 -2.635 1.00 87.94 72 TYR A CA 1
ATOM 528 C C . TYR A 1 72 ? -4.746 7.645 -4.083 1.00 87.94 72 TYR A C 1
ATOM 530 O O . TYR A 1 72 ? -4.130 8.250 -4.957 1.00 87.94 72 TYR A O 1
ATOM 538 N N . ILE A 1 73 ? -5.507 6.579 -4.370 1.00 85.69 73 ILE A N 1
ATOM 539 C CA . ILE A 1 73 ? -5.674 6.130 -5.764 1.00 85.69 73 ILE A CA 1
ATOM 540 C C . ILE A 1 73 ? -6.413 7.183 -6.574 1.00 85.69 73 ILE A C 1
ATOM 542 O O . ILE A 1 73 ? -5.998 7.450 -7.689 1.00 85.69 73 ILE A O 1
ATOM 546 N N . LEU A 1 74 ? -7.451 7.819 -6.029 1.00 87.88 74 LEU A N 1
ATOM 547 C CA . LEU A 1 74 ? -8.153 8.903 -6.710 1.00 87.88 74 LEU A CA 1
ATOM 548 C C . LEU A 1 74 ? -7.188 10.055 -7.028 1.00 87.88 74 LEU A C 1
ATOM 550 O O . LEU A 1 74 ? -7.221 10.585 -8.129 1.00 87.88 74 LEU A O 1
ATOM 554 N N . LEU A 1 75 ? -6.284 10.392 -6.104 1.00 86.44 75 LEU A N 1
ATOM 555 C CA . LEU A 1 75 ? -5.258 11.419 -6.301 1.00 86.44 75 LEU A CA 1
ATOM 556 C C . LEU A 1 75 ? -4.306 11.095 -7.467 1.00 86.44 75 LEU A C 1
ATOM 558 O O . LEU A 1 75 ? -3.855 12.010 -8.146 1.00 86.44 75 LEU A O 1
ATOM 562 N N . ILE A 1 76 ? -4.004 9.812 -7.693 1.00 83.75 76 ILE A N 1
ATOM 563 C CA . ILE A 1 76 ? -3.145 9.354 -8.799 1.00 83.75 76 ILE A CA 1
ATOM 564 C C . ILE A 1 76 ? -3.940 9.180 -10.098 1.00 83.75 76 ILE A C 1
ATOM 566 O O . ILE A 1 76 ? -3.457 9.508 -11.177 1.00 83.75 76 ILE A O 1
ATOM 570 N N . ALA A 1 77 ? -5.144 8.617 -10.000 1.00 82.69 77 ALA A N 1
ATOM 571 C CA . ALA A 1 77 ? -5.976 8.229 -11.130 1.00 82.69 77 ALA A CA 1
ATOM 572 C C . ALA A 1 77 ? -6.691 9.421 -11.759 1.00 82.69 77 ALA A C 1
ATOM 574 O O . ALA A 1 77 ? -6.976 9.375 -12.952 1.00 82.69 77 ALA A O 1
ATOM 575 N N . LEU A 1 78 ? -6.981 10.476 -10.987 1.00 82.12 78 LEU A N 1
ATOM 576 C CA . LEU A 1 78 ? -7.441 11.742 -11.540 1.00 82.12 78 LEU A CA 1
ATOM 577 C C . LEU A 1 78 ? -6.315 12.282 -12.416 1.00 82.12 78 LEU A C 1
ATOM 579 O O . LEU A 1 78 ? -5.283 12.710 -11.892 1.00 82.12 78 LEU A O 1
ATOM 583 N N . PRO A 1 79 ? -6.470 12.250 -13.749 1.00 62.34 79 PRO A N 1
ATOM 584 C CA . PRO A 1 79 ? -5.381 12.629 -14.604 1.00 62.34 79 PRO A CA 1
ATOM 585 C C . PRO A 1 79 ? -5.169 14.122 -14.377 1.00 62.34 79 PRO A C 1
ATOM 587 O O . PRO A 1 79 ? -6.054 14.950 -14.598 1.00 62.34 79 PRO A O 1
ATOM 590 N N . VAL A 1 80 ? -3.967 14.483 -13.933 1.00 58.62 80 VAL A N 1
ATOM 591 C CA . VAL A 1 80 ? -3.540 15.881 -13.761 1.00 58.62 80 VAL A CA 1
ATOM 592 C C . VAL A 1 80 ? -3.709 16.675 -15.074 1.00 58.62 80 VAL A C 1
ATOM 594 O O . VAL A 1 80 ? -3.650 17.899 -15.091 1.00 58.62 80 VAL A O 1
ATOM 597 N N . THR A 1 81 ? -4.006 16.001 -16.190 1.00 55.12 81 THR A N 1
ATOM 598 C CA . THR A 1 81 ? -4.439 16.603 -17.452 1.00 55.12 81 THR A CA 1
ATOM 599 C C . THR A 1 81 ? -5.675 17.497 -17.330 1.00 55.12 81 THR A C 1
ATOM 601 O O . THR A 1 81 ? -5.734 18.483 -18.060 1.00 55.12 81 THR A O 1
ATOM 604 N N . TRP A 1 82 ? -6.601 17.257 -16.390 1.00 54.47 82 TRP A N 1
ATOM 605 C CA . TRP A 1 82 ? -7.689 18.213 -16.114 1.00 54.47 82 TRP A CA 1
ATOM 606 C C . TRP A 1 82 ? -7.140 19.576 -15.657 1.00 54.47 82 TRP A C 1
ATOM 608 O O . TRP A 1 82 ? -7.660 20.614 -16.057 1.00 54.47 82 TRP A O 1
ATOM 618 N N . PHE A 1 83 ? -6.029 19.593 -14.909 1.00 56.62 83 PHE A N 1
ATOM 619 C CA . PHE A 1 83 ? -5.302 20.824 -14.567 1.00 56.62 83 PHE A CA 1
ATOM 620 C C . PHE A 1 83 ? -4.426 21.344 -15.717 1.00 56.62 83 PHE A C 1
ATOM 622 O O . PHE A 1 83 ? -4.113 22.529 -15.762 1.00 56.62 83 PHE A O 1
ATOM 629 N N . ARG A 1 84 ? -4.045 20.489 -16.674 1.00 50.91 84 ARG A N 1
ATOM 630 C CA . ARG A 1 84 ? -3.184 20.845 -17.818 1.00 50.91 84 ARG A CA 1
ATOM 631 C C . ARG A 1 84 ? -3.882 21.739 -18.847 1.00 50.91 84 ARG A C 1
ATOM 633 O O . ARG A 1 84 ? -3.194 22.443 -19.579 1.00 50.91 84 ARG A O 1
ATOM 640 N N . HIS A 1 85 ? -5.214 21.726 -18.914 1.00 56.41 85 HIS A N 1
ATOM 641 C CA . HIS A 1 85 ? -5.977 22.599 -19.820 1.00 56.41 85 HIS A CA 1
ATOM 642 C C . HIS A 1 85 ? -6.386 23.943 -19.193 1.00 56.41 85 HIS A C 1
ATOM 644 O O . HIS A 1 85 ? -6.752 24.863 -19.919 1.00 56.41 85 HIS A O 1
ATOM 650 N N . GLY A 1 86 ? -6.250 24.105 -17.873 1.00 56.38 86 GLY A N 1
ATOM 651 C CA . GLY A 1 86 ? -6.394 25.392 -17.188 1.00 56.38 86 GLY A CA 1
ATOM 652 C C . GLY A 1 86 ? -5.033 26.067 -17.018 1.00 56.38 86 GLY A C 1
ATOM 653 O O . GLY A 1 86 ? -4.381 25.876 -15.998 1.00 56.38 86 GLY A O 1
ATOM 654 N N . GLY A 1 87 ? -4.587 26.831 -18.018 1.00 49.56 87 GLY A N 1
ATOM 655 C CA . GLY A 1 87 ? -3.230 27.389 -18.182 1.00 49.56 87 GLY A CA 1
ATOM 656 C C . GLY A 1 87 ? -2.653 28.327 -17.102 1.00 49.56 87 GLY A C 1
ATOM 657 O O . GLY A 1 87 ? -1.760 29.106 -17.415 1.00 49.56 87 GLY A O 1
ATOM 658 N N . LEU A 1 88 ? -3.101 28.274 -15.846 1.00 54.38 88 LEU A N 1
ATOM 659 C CA . LEU A 1 88 ? -2.609 29.124 -14.752 1.00 54.38 88 LEU A CA 1
ATOM 660 C C . LEU A 1 88 ? -1.475 28.502 -13.921 1.00 54.38 88 LEU A C 1
ATOM 662 O O . LEU A 1 88 ? -0.767 29.224 -13.226 1.00 54.38 88 LEU A O 1
ATOM 666 N N . LEU A 1 89 ? -1.244 27.189 -14.011 1.00 48.78 89 LEU A N 1
ATOM 667 C CA . LEU A 1 89 ? -0.160 26.504 -13.296 1.00 48.78 89 LEU A CA 1
ATOM 668 C C . LEU A 1 89 ? 0.586 25.564 -14.253 1.00 48.78 89 LEU A C 1
ATOM 670 O O . LEU A 1 89 ? 0.497 24.346 -14.151 1.00 48.78 89 LEU A O 1
ATOM 674 N N . GLY A 1 90 ? 1.353 26.128 -15.192 1.00 48.38 90 GLY A N 1
ATOM 675 C CA . GLY A 1 90 ? 2.175 25.405 -16.184 1.00 48.38 90 GLY A CA 1
ATOM 676 C C . GLY A 1 90 ? 3.311 24.531 -15.620 1.00 48.38 90 GLY A C 1
ATOM 677 O O . GLY A 1 90 ? 4.222 24.146 -16.349 1.00 48.38 90 GLY A O 1
ATOM 678 N N . ARG A 1 91 ? 3.281 24.200 -14.328 1.00 51.75 91 ARG A N 1
ATOM 679 C CA . ARG A 1 91 ? 4.099 23.155 -13.718 1.00 51.75 91 ARG A CA 1
ATOM 680 C C . ARG A 1 91 ? 3.164 22.026 -13.351 1.00 51.75 91 ARG A C 1
ATOM 682 O O . ARG A 1 91 ? 2.357 22.191 -12.442 1.00 51.75 91 ARG A O 1
ATOM 689 N N . SER A 1 92 ? 3.317 20.882 -14.016 1.00 50.69 92 SER A N 1
ATOM 690 C CA . SER A 1 92 ? 2.769 19.617 -13.536 1.00 50.69 92 SER A CA 1
ATOM 691 C C . SER A 1 92 ? 3.015 19.553 -12.025 1.00 50.69 92 SER A C 1
ATOM 693 O O . SER A 1 92 ? 4.188 19.632 -11.631 1.00 50.69 92 SER A O 1
ATOM 695 N N . PRO A 1 93 ? 1.983 19.481 -11.162 1.00 53.25 93 PRO A N 1
ATOM 696 C CA . PRO A 1 93 ? 2.176 19.115 -9.772 1.00 53.25 93 PRO A CA 1
ATOM 697 C C . PRO A 1 93 ? 2.657 17.667 -9.780 1.00 53.25 93 PRO A C 1
ATOM 699 O O . PRO A 1 93 ? 1.883 16.735 -9.615 1.00 53.25 93 PRO A O 1
ATOM 702 N N . ALA A 1 94 ? 3.948 17.483 -10.061 1.00 61.69 94 ALA A N 1
ATOM 703 C CA . ALA A 1 94 ? 4.643 16.243 -9.821 1.00 61.69 94 ALA A CA 1
ATOM 704 C C . ALA A 1 94 ? 4.478 16.024 -8.329 1.00 61.69 94 ALA A C 1
ATOM 706 O O . ALA A 1 94 ? 5.030 16.789 -7.523 1.00 61.69 94 ALA A O 1
ATOM 707 N N . LEU A 1 95 ? 3.638 15.052 -7.980 1.00 71.38 95 LEU A N 1
ATOM 708 C CA . LEU A 1 95 ? 3.440 14.677 -6.598 1.00 71.38 95 LEU A CA 1
ATOM 709 C C . LEU A 1 95 ? 4.834 14.447 -6.011 1.00 71.38 95 LEU A C 1
ATOM 711 O O . LEU A 1 95 ? 5.736 13.945 -6.686 1.00 71.38 95 LEU A O 1
ATOM 715 N N . LEU A 1 96 ? 5.045 14.847 -4.757 1.00 79.56 96 LEU A N 1
ATOM 716 C CA . LEU A 1 96 ? 6.318 14.588 -4.075 1.00 79.56 96 LEU A CA 1
ATOM 717 C C . LEU A 1 96 ? 6.702 13.104 -4.191 1.00 79.56 96 LEU A C 1
ATOM 719 O O . LEU A 1 96 ? 7.877 12.785 -4.351 1.00 79.56 96 LEU A O 1
ATOM 723 N N . THR A 1 97 ? 5.700 12.218 -4.206 1.00 80.69 97 THR A N 1
ATOM 724 C CA . THR A 1 97 ? 5.864 10.787 -4.460 1.00 80.69 97 THR A CA 1
ATOM 725 C C . THR A 1 97 ? 6.429 10.484 -5.842 1.00 80.69 97 THR A C 1
ATOM 727 O O . THR A 1 97 ? 7.341 9.674 -5.920 1.00 80.69 97 THR A O 1
ATOM 730 N N . ASP A 1 98 ? 5.980 11.150 -6.907 1.00 80.69 98 ASP A N 1
ATOM 731 C CA . ASP A 1 98 ? 6.460 10.893 -8.274 1.00 80.69 98 ASP A CA 1
ATOM 732 C C . ASP A 1 98 ? 7.939 11.234 -8.399 1.00 80.69 98 ASP A C 1
ATOM 734 O O . ASP A 1 98 ? 8.712 10.461 -8.956 1.00 80.69 98 ASP A O 1
ATOM 738 N N . LYS A 1 99 ? 8.358 12.367 -7.820 1.00 82.81 99 LYS A N 1
ATOM 739 C CA . LYS A 1 99 ? 9.772 12.766 -7.821 1.00 82.81 99 LYS A CA 1
ATOM 740 C C . LYS A 1 99 ? 10.633 11.761 -7.069 1.00 82.81 99 LYS A C 1
ATOM 742 O O . LYS A 1 99 ? 11.686 11.379 -7.564 1.00 82.81 99 LYS A O 1
ATOM 747 N N . VAL A 1 100 ? 10.183 11.328 -5.890 1.00 84.94 100 VAL A N 1
ATOM 748 C CA . VAL A 1 100 ? 10.914 10.348 -5.075 1.00 84.94 100 VAL A CA 1
ATOM 749 C C . VAL A 1 100 ? 10.989 8.998 -5.785 1.00 84.94 100 VAL A C 1
ATOM 751 O O . VAL A 1 100 ? 12.061 8.405 -5.826 1.00 84.94 100 VAL A O 1
ATOM 754 N N . VAL A 1 101 ? 9.889 8.523 -6.374 1.00 84.25 101 VAL A N 1
ATOM 755 C CA . VAL A 1 101 ? 9.841 7.248 -7.104 1.00 84.25 101 VAL A CA 1
ATOM 756 C C . VAL A 1 101 ? 10.706 7.308 -8.358 1.00 84.25 101 VAL A C 1
ATOM 758 O O . VAL A 1 101 ? 11.445 6.364 -8.621 1.00 84.25 101 VAL A O 1
ATOM 761 N N . TYR A 1 102 ? 10.677 8.417 -9.095 1.00 82.69 102 TYR A N 1
ATOM 762 C CA . TYR A 1 102 ? 11.502 8.604 -10.285 1.00 82.69 102 TYR A CA 1
ATOM 763 C C . TYR A 1 102 ? 12.998 8.657 -9.946 1.00 82.69 102 TYR A C 1
ATOM 765 O O . TYR A 1 102 ? 13.794 7.948 -10.556 1.00 82.69 102 TYR A O 1
ATOM 773 N N . GLU A 1 103 ? 13.385 9.419 -8.919 1.00 84.69 103 GLU A N 1
ATOM 774 C CA . GLU A 1 103 ? 14.762 9.434 -8.404 1.00 84.69 103 GLU A CA 1
ATOM 775 C C . GLU A 1 103 ? 15.210 8.049 -7.929 1.00 84.69 103 GLU A C 1
ATOM 777 O O . GLU A 1 103 ? 16.339 7.627 -8.186 1.00 84.69 103 GLU A O 1
ATOM 782 N N . LEU A 1 104 ? 14.323 7.310 -7.261 1.00 84.69 104 LEU A N 1
ATOM 783 C CA . LEU A 1 104 ? 14.618 5.956 -6.809 1.00 84.69 104 LEU A CA 1
ATOM 784 C C . LEU A 1 104 ? 14.792 4.997 -7.996 1.00 84.69 104 LEU A C 1
ATOM 786 O O . LEU A 1 104 ? 15.735 4.208 -8.000 1.00 84.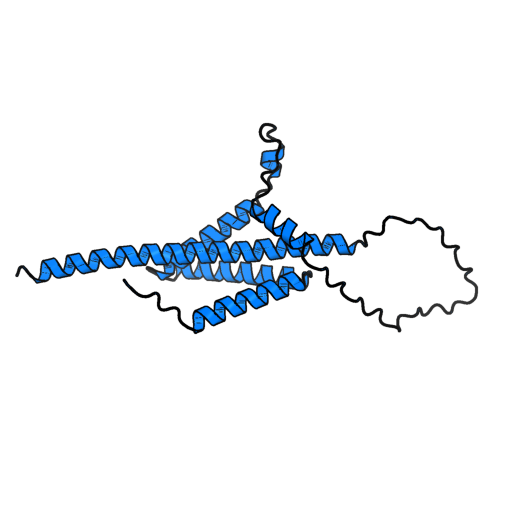69 104 LEU A O 1
ATOM 790 N N . ALA A 1 105 ? 13.940 5.107 -9.017 1.00 83.44 105 ALA A N 1
ATOM 791 C CA . ALA A 1 105 ? 14.020 4.319 -10.244 1.00 83.44 105 ALA A CA 1
ATOM 792 C C . ALA A 1 105 ? 15.324 4.583 -11.013 1.00 83.44 105 ALA A C 1
ATOM 794 O O . ALA A 1 105 ? 15.910 3.652 -11.563 1.00 83.44 105 ALA A O 1
ATOM 795 N N . LEU A 1 106 ? 15.807 5.830 -11.016 1.00 82.75 106 LEU A N 1
ATOM 796 C CA . LEU A 1 106 ? 17.086 6.198 -11.631 1.00 82.75 106 LEU A CA 1
ATOM 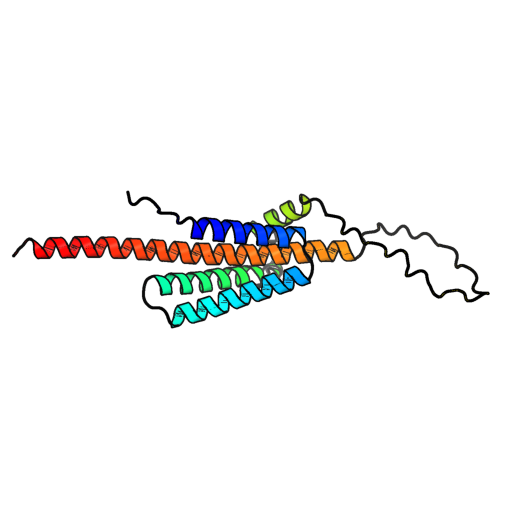797 C C . LEU A 1 106 ? 18.300 5.661 -10.862 1.00 82.75 106 LEU A C 1
ATOM 799 O O . LEU A 1 106 ? 19.329 5.375 -11.470 1.00 82.75 106 LEU A O 1
ATOM 803 N N . ARG A 1 107 ? 18.199 5.530 -9.534 1.00 86.44 107 ARG A N 1
ATOM 804 C CA . ARG A 1 107 ? 19.300 5.055 -8.678 1.00 86.44 107 ARG A CA 1
ATOM 805 C C . ARG A 1 107 ? 19.377 3.539 -8.559 1.00 86.44 107 ARG A C 1
ATOM 807 O O . ARG A 1 107 ? 20.436 3.030 -8.193 1.00 86.44 107 ARG A O 1
ATOM 814 N N . MET A 1 108 ? 18.290 2.813 -8.813 1.00 80.19 108 MET A N 1
ATOM 815 C CA . MET A 1 108 ? 18.330 1.359 -8.717 1.00 80.19 108 MET A CA 1
ATOM 816 C C . MET A 1 108 ? 19.176 0.767 -9.852 1.00 80.19 108 MET A C 1
ATOM 818 O O . MET A 1 108 ? 18.901 1.033 -11.025 1.00 80.19 108 MET A O 1
ATOM 822 N N . PRO A 1 109 ? 20.191 -0.063 -9.533 1.00 77.62 109 PRO A N 1
ATOM 823 C CA . PRO A 1 109 ? 20.934 -0.770 -10.555 1.00 77.62 109 PRO A CA 1
ATOM 824 C C . PRO A 1 109 ? 19.959 -1.678 -11.293 1.00 77.62 109 PRO A C 1
ATOM 826 O O . PRO A 1 109 ? 19.393 -2.597 -10.699 1.00 77.62 109 PRO A O 1
ATOM 829 N N . ARG A 1 110 ? 19.760 -1.415 -12.591 1.00 72.81 110 ARG A N 1
ATOM 830 C CA . ARG A 1 110 ? 18.994 -2.308 -13.458 1.00 72.81 110 ARG A CA 1
ATOM 831 C C . ARG A 1 110 ? 19.690 -3.653 -13.409 1.00 72.81 110 ARG A C 1
ATOM 833 O O . ARG A 1 110 ? 20.770 -3.822 -13.982 1.00 72.81 110 ARG A O 1
ATOM 840 N N . THR A 1 111 ? 19.095 -4.599 -12.692 1.00 68.38 111 THR A N 1
ATOM 841 C CA . THR A 1 111 ? 19.492 -5.992 -12.797 1.00 68.38 111 THR A CA 1
ATOM 842 C C . THR A 1 111 ? 19.123 -6.339 -14.221 1.00 68.38 111 THR A C 1
ATOM 844 O O . THR A 1 111 ? 17.951 -6.530 -14.526 1.00 68.38 111 THR A O 1
ATOM 847 N N . LYS A 1 112 ? 20.101 -6.263 -15.133 1.00 62.16 112 LYS A N 1
ATOM 848 C CA . LYS A 1 112 ? 19.905 -6.681 -16.515 1.00 62.16 112 LYS A CA 1
ATOM 849 C C . LYS A 1 112 ? 19.413 -8.104 -16.384 1.00 62.16 112 LYS A C 1
ATOM 851 O O . LYS A 1 112 ? 20.204 -8.961 -15.988 1.00 62.16 112 LYS A O 1
ATOM 856 N N . ALA A 1 113 ? 18.112 -8.316 -16.590 1.00 58.28 113 ALA A N 1
ATOM 857 C CA . ALA A 1 113 ? 17.548 -9.643 -16.645 1.00 58.28 113 ALA A CA 1
ATOM 858 C C . ALA A 1 113 ? 18.420 -10.329 -17.676 1.00 58.28 113 ALA A C 1
ATOM 860 O O . ALA A 1 113 ? 18.450 -9.922 -18.841 1.00 58.28 113 ALA A O 1
ATOM 861 N N . ARG A 1 114 ? 19.289 -11.225 -17.202 1.00 54.72 114 ARG A N 1
ATOM 862 C CA . ARG A 1 114 ? 20.192 -11.943 -18.074 1.00 54.72 114 ARG A CA 1
ATOM 863 C C . ARG A 1 114 ? 19.225 -12.774 -18.875 1.00 54.72 114 ARG A C 1
ATOM 865 O O . ARG A 1 114 ? 18.734 -13.776 -18.366 1.00 54.72 114 ARG A O 1
ATOM 872 N N . VAL A 1 115 ? 18.864 -12.285 -20.058 1.00 58.50 115 VAL A N 1
ATOM 873 C CA . VAL A 1 115 ? 18.170 -13.077 -21.051 1.00 58.50 115 VAL A CA 1
ATOM 874 C C . VAL A 1 115 ? 19.116 -14.245 -21.207 1.00 58.50 115 VAL A C 1
ATOM 876 O O . VAL A 1 115 ? 20.217 -14.095 -21.741 1.00 58.50 115 VAL A O 1
ATOM 879 N N . VAL A 1 116 ? 18.769 -15.361 -20.569 1.00 60.97 116 VAL A N 1
ATOM 880 C CA . VAL A 1 116 ? 19.441 -16.625 -20.787 1.00 60.97 116 VAL A CA 1
ATOM 881 C C . VAL A 1 116 ? 19.084 -16.893 -22.226 1.00 60.97 116 VAL A C 1
ATOM 883 O O . VAL A 1 116 ? 17.991 -17.352 -22.536 1.00 60.97 116 VAL A O 1
ATOM 886 N N . GLN A 1 117 ? 19.951 -16.418 -23.111 1.00 58.56 117 GLN A N 1
ATOM 887 C CA . GLN A 1 117 ? 19.875 -16.663 -24.525 1.00 58.56 117 GLN A CA 1
ATOM 888 C C . GLN A 1 117 ? 20.027 -18.172 -24.592 1.00 58.56 117 GLN A C 1
ATOM 890 O O . GLN A 1 117 ? 21.135 -18.665 -24.414 1.00 58.56 117 GLN A O 1
ATOM 895 N N . VAL A 1 118 ? 18.903 -18.892 -24.638 1.00 63.22 118 VAL A N 1
ATOM 896 C CA . VAL A 1 118 ? 18.886 -20.351 -24.605 1.00 63.22 118 VAL A CA 1
ATOM 897 C C . VAL A 1 118 ? 19.705 -20.774 -25.819 1.00 63.22 118 VAL A C 1
ATOM 899 O O . VAL A 1 118 ? 19.245 -20.558 -26.946 1.00 63.22 118 VAL A O 1
ATOM 902 N N . PRO A 1 119 ? 20.938 -21.284 -25.631 1.00 53.62 119 PRO A N 1
ATOM 903 C CA . PRO A 1 119 ? 21.790 -21.656 -26.745 1.00 53.62 119 PRO A CA 1
ATOM 904 C C . PRO A 1 119 ? 21.167 -22.925 -27.318 1.00 53.62 119 PRO A C 1
ATOM 906 O O . PRO A 1 119 ? 21.353 -24.008 -26.776 1.00 53.62 119 PRO A O 1
ATOM 909 N N . GLY A 1 120 ? 20.297 -22.789 -28.316 1.00 55.56 120 GLY A N 1
ATOM 910 C CA . GLY A 1 120 ? 19.515 -23.932 -28.790 1.00 55.56 120 GLY A CA 1
ATOM 911 C C . GLY A 1 120 ? 18.290 -23.605 -29.628 1.00 55.56 120 GLY A C 1
ATOM 912 O O . GLY A 1 120 ? 17.921 -24.425 -30.458 1.00 55.56 120 GLY A O 1
ATOM 913 N N . ALA A 1 121 ? 17.727 -22.393 -29.549 1.00 55.50 121 ALA A N 1
ATOM 914 C CA . ALA A 1 121 ? 16.809 -21.907 -30.588 1.00 55.50 121 ALA A CA 1
ATOM 915 C C . ALA A 1 121 ? 17.600 -21.406 -31.818 1.00 55.50 121 ALA A C 1
ATOM 917 O O . ALA A 1 121 ? 17.329 -20.348 -32.382 1.00 55.50 121 ALA A O 1
ATOM 918 N N . GLY A 1 122 ? 18.648 -22.151 -32.187 1.00 54.34 122 GLY A N 1
ATOM 919 C CA . GLY A 1 122 ? 19.287 -22.048 -33.485 1.00 54.34 122 GLY A CA 1
ATOM 920 C C . GLY A 1 122 ? 18.259 -22.467 -34.521 1.00 54.34 122 GLY A C 1
ATOM 921 O O . GLY A 1 122 ? 17.637 -23.521 -34.399 1.00 54.34 122 GLY A O 1
ATOM 922 N N . GLY A 1 123 ? 18.025 -21.587 -35.487 1.00 55.19 123 GLY A N 1
ATOM 923 C CA . GLY A 1 123 ? 17.015 -21.779 -36.506 1.00 55.19 123 GLY A CA 1
ATOM 924 C C . GLY A 1 123 ? 17.122 -23.147 -37.173 1.00 55.19 123 GLY A C 1
ATOM 925 O O . GLY A 1 123 ? 18.195 -23.580 -37.592 1.00 55.19 123 GLY A O 1
ATOM 926 N N . LEU A 1 124 ? 15.963 -23.771 -37.365 1.00 55.59 124 LEU A N 1
ATOM 927 C CA . LEU A 1 124 ? 15.718 -24.735 -38.436 1.00 55.59 124 LEU A CA 1
ATOM 928 C C . LEU A 1 124 ? 15.777 -23.997 -39.787 1.00 55.59 124 LEU A C 1
ATOM 930 O O . LEU A 1 124 ? 14.786 -23.861 -40.495 1.00 55.59 124 LEU A O 1
ATOM 934 N N . GLY A 1 125 ? 16.945 -23.439 -40.097 1.00 51.16 125 GLY A N 1
ATOM 935 C CA . GLY A 1 125 ? 17.216 -22.594 -41.255 1.00 51.16 125 GLY A CA 1
ATOM 936 C C . GLY A 1 125 ? 18.303 -23.186 -42.139 1.00 51.16 125 GLY A C 1
ATOM 937 O O . GLY A 1 125 ? 19.144 -22.458 -42.649 1.00 51.16 125 GLY A O 1
ATOM 938 N N . GLY A 1 126 ? 18.306 -24.507 -42.305 1.00 49.47 126 GLY A N 1
ATOM 939 C CA . GLY A 1 126 ? 19.060 -25.185 -43.353 1.00 49.47 126 GLY A CA 1
ATOM 940 C C . GLY A 1 126 ? 18.282 -25.204 -44.668 1.00 49.47 126 GLY A C 1
ATOM 941 O O . GLY A 1 126 ? 18.062 -26.285 -45.196 1.00 49.47 126 GLY A O 1
ATOM 942 N N . ILE A 1 127 ? 17.835 -24.047 -45.179 1.00 59.72 127 ILE A N 1
ATOM 943 C CA . ILE A 1 127 ? 17.383 -23.937 -46.576 1.00 59.72 127 ILE A CA 1
ATOM 944 C C . ILE A 1 127 ? 18.588 -23.471 -47.403 1.00 59.72 127 ILE A C 1
ATOM 946 O O . ILE A 1 127 ? 18.973 -22.301 -47.316 1.00 59.72 127 ILE A O 1
ATOM 950 N N . PRO A 1 128 ? 19.213 -24.356 -48.196 1.00 57.44 128 PRO A N 1
ATOM 951 C CA . PRO A 1 128 ? 20.297 -23.976 -49.089 1.00 57.44 128 PRO A CA 1
ATOM 952 C C . PRO A 1 128 ? 19.757 -23.027 -50.170 1.00 57.44 128 PRO A C 1
ATOM 954 O O . PRO A 1 128 ? 18.799 -23.362 -50.860 1.00 57.44 128 PRO A O 1
ATOM 957 N N . GLY A 1 129 ? 20.368 -21.848 -50.329 1.00 65.56 129 GLY A N 1
ATOM 958 C CA . GLY A 1 129 ? 20.125 -20.962 -51.480 1.00 65.56 129 GLY A CA 1
ATOM 959 C C . GLY A 1 129 ? 19.662 -19.535 -51.170 1.00 65.56 129 GLY A C 1
ATOM 960 O O . GLY A 1 129 ? 19.671 -18.696 -52.070 1.00 65.56 129 GLY A O 1
ATOM 961 N N . VAL A 1 130 ? 19.321 -19.202 -49.922 1.00 68.81 130 VAL A N 1
ATOM 962 C CA . VAL A 1 130 ? 18.968 -17.818 -49.562 1.00 68.81 130 VAL A CA 1
ATOM 963 C C . VAL A 1 130 ? 20.246 -17.023 -49.288 1.00 68.81 130 VAL A C 1
ATOM 965 O O . VAL A 1 130 ? 20.958 -17.271 -48.317 1.00 68.81 130 VAL A O 1
ATOM 968 N N . ARG A 1 131 ? 20.569 -16.074 -50.176 1.00 56.47 131 ARG A N 1
ATOM 969 C CA . ARG A 1 131 ? 21.724 -15.178 -50.014 1.00 56.47 131 ARG A CA 1
ATOM 970 C C . ARG A 1 131 ? 21.558 -14.330 -48.742 1.00 56.47 131 ARG A C 1
ATOM 972 O O . ARG A 1 131 ? 20.486 -13.757 -48.552 1.00 56.47 131 ARG A O 1
ATOM 979 N N . PRO A 1 132 ? 22.598 -14.193 -47.901 1.00 60.31 132 PRO A N 1
ATOM 980 C CA . PRO A 1 132 ? 22.523 -13.361 -46.709 1.00 60.31 132 PRO A CA 1
ATOM 981 C C . PRO A 1 132 ? 22.310 -11.896 -47.107 1.00 60.31 132 PRO A C 1
ATOM 983 O O . PRO A 1 132 ? 23.114 -11.307 -47.834 1.00 60.31 132 PRO A O 1
ATOM 986 N N . ALA A 1 133 ? 21.206 -11.313 -46.640 1.00 64.12 133 ALA A N 1
ATOM 987 C CA . ALA A 1 133 ? 20.946 -9.890 -46.779 1.00 64.12 133 ALA A CA 1
ATOM 988 C C . ALA A 1 133 ? 22.013 -9.101 -46.004 1.00 64.12 133 ALA A C 1
ATOM 990 O O . ALA A 1 133 ? 22.294 -9.365 -44.835 1.00 64.12 133 ALA A O 1
ATOM 991 N N . ARG A 1 134 ? 22.634 -8.145 -46.695 1.00 57.84 134 ARG A N 1
ATOM 992 C CA . ARG A 1 134 ? 23.702 -7.277 -46.194 1.00 57.84 134 ARG A CA 1
ATOM 993 C C . ARG A 1 134 ? 23.186 -6.458 -44.993 1.00 57.84 134 ARG A C 1
ATOM 995 O O . ARG A 1 134 ? 22.154 -5.804 -45.145 1.00 57.84 134 ARG A O 1
ATOM 1002 N N . PRO A 1 135 ? 23.870 -6.435 -43.833 1.00 53.38 135 PRO A N 1
ATOM 1003 C CA . PRO A 1 135 ? 23.420 -5.643 -42.694 1.00 53.38 135 PRO A CA 1
ATOM 1004 C C . PRO A 1 135 ? 23.668 -4.156 -42.981 1.00 53.38 135 PRO A C 1
ATOM 1006 O O . PRO A 1 135 ? 24.798 -3.674 -42.918 1.00 53.38 135 PRO A O 1
ATOM 1009 N N . GLY A 1 136 ? 22.610 -3.430 -43.346 1.00 53.94 136 GLY A N 1
ATOM 1010 C CA . GLY A 1 136 ? 22.598 -1.971 -43.377 1.00 53.94 136 GLY A CA 1
ATOM 1011 C C . GLY A 1 136 ? 22.489 -1.447 -41.950 1.00 53.94 136 GLY A C 1
ATOM 1012 O O . GLY A 1 136 ? 21.431 -1.541 -41.335 1.00 53.94 136 GLY A O 1
ATOM 1013 N N . GLY A 1 137 ? 23.602 -0.952 -41.410 1.00 51.38 137 GLY A N 1
ATOM 1014 C CA . GLY A 1 137 ? 23.705 -0.444 -40.046 1.00 51.38 137 GLY A CA 1
ATOM 1015 C C . GLY A 1 137 ? 22.940 0.861 -39.846 1.00 51.38 137 GLY A C 1
ATOM 1016 O O . GLY A 1 137 ? 23.504 1.943 -39.981 1.00 51.38 137 GLY A O 1
ATOM 1017 N N . SER A 1 138 ? 21.671 0.765 -39.462 1.00 51.78 138 SER A N 1
ATOM 1018 C CA . SER A 1 138 ? 21.012 1.825 -38.707 1.00 51.78 138 SER A CA 1
ATOM 1019 C C . SER A 1 138 ? 21.377 1.645 -37.235 1.00 51.78 138 SER A C 1
ATOM 1021 O O . SER A 1 138 ? 20.756 0.858 -36.521 1.00 51.78 138 SER A O 1
ATOM 1023 N N . SER A 1 139 ? 22.396 2.367 -36.773 1.00 48.88 139 SER A N 1
ATOM 1024 C CA . SER A 1 139 ? 22.695 2.536 -35.348 1.00 48.88 139 SER A CA 1
ATOM 1025 C C . SER A 1 139 ? 21.619 3.415 -34.706 1.00 48.88 139 SER A C 1
ATOM 1027 O O . SER A 1 139 ? 21.882 4.538 -34.280 1.00 48.88 139 SER A O 1
ATOM 1029 N N . SER A 1 140 ? 20.373 2.941 -34.677 1.00 51.69 140 SER A N 1
ATOM 1030 C CA . SER A 1 140 ? 19.353 3.498 -33.797 1.00 51.69 140 SER A CA 1
ATOM 1031 C C . SER A 1 140 ? 19.889 3.360 -32.379 1.00 51.69 140 SER A C 1
ATOM 1033 O O . SER A 1 140 ? 20.181 2.241 -31.958 1.00 51.69 140 SER A O 1
ATOM 1035 N N . LEU A 1 141 ? 20.071 4.490 -31.690 1.00 51.09 141 LEU A N 1
ATOM 1036 C CA . LEU A 1 141 ? 20.432 4.579 -30.277 1.00 51.09 141 LEU A CA 1
ATOM 1037 C C . LEU A 1 141 ? 19.533 3.596 -29.507 1.00 51.09 141 LEU A C 1
ATOM 1039 O O . LEU A 1 141 ? 18.345 3.851 -29.324 1.00 51.09 141 LEU A O 1
ATOM 1043 N N . GLY A 1 142 ? 20.074 2.411 -29.217 1.00 44.78 142 GLY A N 1
ATOM 1044 C CA . GLY A 1 142 ? 19.307 1.195 -28.954 1.00 44.78 142 GLY A CA 1
ATOM 1045 C C . GLY A 1 142 ? 18.700 1.184 -27.563 1.00 44.78 142 GLY A C 1
ATOM 1046 O O . GLY A 1 142 ? 19.117 0.397 -26.719 1.00 44.78 142 GLY A O 1
ATOM 1047 N N . LEU A 1 143 ? 17.716 2.048 -27.325 1.00 52.16 143 LEU A N 1
ATOM 1048 C CA . LEU A 1 143 ? 16.738 1.840 -26.271 1.00 52.16 143 LEU A CA 1
ATOM 1049 C C . LEU A 1 143 ? 15.918 0.629 -26.697 1.00 52.16 143 LEU A C 1
ATOM 1051 O O . LEU A 1 143 ? 15.026 0.711 -27.541 1.00 52.16 143 LEU A O 1
ATOM 1055 N N . GLN A 1 144 ? 16.321 -0.528 -26.180 1.00 58.59 144 GLN A N 1
ATOM 1056 C CA . GLN A 1 144 ? 15.608 -1.772 -26.387 1.00 58.59 144 GLN A CA 1
ATOM 1057 C C . GLN A 1 144 ? 14.166 -1.544 -25.892 1.00 58.59 144 GLN A C 1
ATOM 1059 O O . GLN A 1 144 ? 14.007 -1.019 -24.789 1.00 58.59 144 GLN A O 1
ATOM 1064 N N . PRO A 1 145 ? 13.123 -1.897 -26.666 1.00 58.97 145 PRO A N 1
ATOM 1065 C CA . PRO A 1 145 ? 11.728 -1.616 -26.311 1.00 58.97 145 PRO A CA 1
ATOM 1066 C C . PRO A 1 145 ? 11.345 -1.982 -24.862 1.00 58.97 145 PRO A C 1
ATOM 1068 O O . PRO A 1 145 ? 10.557 -1.273 -24.249 1.00 58.97 145 PRO A O 1
ATOM 1071 N N . GLY A 1 146 ? 11.985 -3.001 -24.273 1.00 64.44 146 GLY A N 1
ATOM 1072 C CA . GLY A 1 146 ? 11.741 -3.434 -22.891 1.00 64.44 146 GLY A CA 1
ATOM 1073 C C . GLY A 1 146 ? 12.242 -2.503 -21.773 1.00 64.44 146 GLY A C 1
ATOM 1074 O O . GLY A 1 146 ? 11.824 -2.668 -20.628 1.00 64.44 146 GLY A O 1
ATOM 1075 N N . ASP A 1 147 ? 13.101 -1.513 -22.046 1.00 66.69 147 ASP A N 1
ATOM 1076 C CA . ASP A 1 147 ? 13.556 -0.570 -21.005 1.00 66.69 147 ASP A CA 1
ATOM 1077 C C . ASP A 1 147 ? 12.433 0.384 -20.548 1.00 66.69 147 ASP A C 1
ATOM 1079 O O . ASP A 1 147 ? 12.417 0.821 -19.392 1.00 66.69 147 ASP A O 1
ATOM 1083 N N . PHE A 1 148 ? 11.483 0.699 -21.437 1.00 67.69 148 PHE A N 1
ATOM 1084 C CA . PHE A 1 148 ? 10.332 1.547 -21.114 1.00 67.69 148 PHE A CA 1
ATOM 1085 C C . PHE A 1 148 ? 9.297 0.808 -20.252 1.00 67.69 148 PHE A C 1
ATOM 1087 O O . PHE A 1 148 ? 8.738 1.402 -19.324 1.00 67.69 148 PHE A O 1
ATOM 1094 N N . ASP A 1 149 ? 9.119 -0.494 -20.480 1.00 77.94 149 ASP A N 1
ATOM 1095 C CA . ASP A 1 149 ? 8.165 -1.327 -19.738 1.00 77.94 149 ASP A CA 1
ATOM 1096 C C . ASP A 1 149 ? 8.575 -1.518 -18.271 1.00 77.94 149 ASP A C 1
ATOM 1098 O O . ASP A 1 149 ? 7.722 -1.519 -17.374 1.00 77.94 149 ASP A O 1
ATOM 1102 N N . TYR A 1 150 ? 9.883 -1.600 -17.995 1.00 81.12 150 TYR A N 1
ATOM 1103 C CA . TYR A 1 150 ? 10.391 -1.718 -16.626 1.00 81.12 150 TYR A CA 1
ATOM 1104 C C . TYR A 1 150 ? 10.096 -0.465 -15.796 1.00 81.12 150 TYR A C 1
ATOM 1106 O O . TYR A 1 150 ? 9.569 -0.565 -14.689 1.00 81.12 150 TYR A O 1
ATOM 1114 N N . ALA A 1 151 ? 10.418 0.724 -16.321 1.00 81.31 151 ALA A N 1
ATOM 1115 C CA . ALA A 1 151 ? 10.211 1.979 -15.599 1.00 81.31 151 ALA A CA 1
ATOM 1116 C C . ALA A 1 151 ? 8.725 2.197 -15.284 1.00 81.31 151 ALA A C 1
ATOM 1118 O O . ALA A 1 151 ? 8.374 2.581 -14.168 1.00 81.31 151 ALA A O 1
ATOM 1119 N N . HIS A 1 152 ? 7.853 1.888 -16.245 1.00 81.69 152 HIS A N 1
ATOM 1120 C CA . HIS A 1 152 ? 6.411 1.965 -16.059 1.00 81.69 152 HIS A CA 1
ATOM 1121 C C . HIS A 1 152 ? 5.915 0.979 -14.986 1.00 81.69 152 HIS A C 1
ATOM 1123 O O . HIS A 1 152 ? 5.235 1.389 -14.042 1.00 81.69 152 HIS A O 1
ATOM 1129 N N . SER A 1 153 ? 6.326 -0.292 -15.064 1.00 84.62 153 SER A N 1
ATOM 1130 C CA . SER A 1 153 ? 5.971 -1.325 -14.076 1.00 84.62 153 SER A CA 1
ATOM 1131 C C . SER A 1 153 ? 6.461 -0.974 -12.669 1.00 84.62 153 SER A C 1
ATOM 1133 O O . SER A 1 153 ? 5.728 -1.114 -11.688 1.00 84.62 153 SER A O 1
ATOM 1135 N N . PHE A 1 154 ? 7.685 -0.457 -12.560 1.00 86.69 154 PHE A N 1
ATOM 1136 C CA . PHE A 1 154 ? 8.281 -0.022 -11.299 1.00 86.69 154 PHE A CA 1
ATOM 1137 C C . PHE A 1 154 ? 7.490 1.122 -10.650 1.00 86.69 154 PHE A C 1
ATOM 1139 O O . PHE A 1 154 ? 7.202 1.085 -9.448 1.00 86.69 154 PHE A O 1
ATOM 1146 N N . ILE A 1 155 ? 7.113 2.130 -11.444 1.00 86.25 155 ILE A N 1
ATOM 1147 C CA . ILE A 1 155 ? 6.314 3.271 -10.981 1.00 86.25 155 ILE A CA 1
ATOM 1148 C C . ILE A 1 155 ? 4.943 2.786 -10.494 1.00 86.25 155 ILE A C 1
ATOM 1150 O O . ILE A 1 155 ? 4.527 3.139 -9.388 1.00 86.25 155 ILE A O 1
ATOM 1154 N N . GLN A 1 156 ? 4.273 1.916 -11.255 1.00 86.19 156 GLN A N 1
ATOM 1155 C CA . GLN A 1 156 ? 2.983 1.345 -10.861 1.00 86.19 156 GLN A CA 1
ATOM 1156 C C . GLN A 1 156 ? 3.065 0.565 -9.542 1.00 86.19 156 GLN A C 1
ATOM 1158 O O . GLN A 1 156 ? 2.283 0.830 -8.626 1.00 86.19 156 GLN A O 1
ATOM 1163 N N . ILE A 1 157 ? 4.038 -0.342 -9.402 1.00 88.94 157 ILE A N 1
ATOM 1164 C CA . ILE A 1 157 ? 4.247 -1.110 -8.161 1.00 88.94 157 ILE A CA 1
ATOM 1165 C C . ILE A 1 157 ? 4.501 -0.163 -6.980 1.00 88.94 157 ILE A C 1
ATOM 1167 O O . ILE A 1 157 ? 3.911 -0.334 -5.911 1.00 88.94 157 ILE A O 1
ATOM 1171 N N . SER A 1 158 ? 5.320 0.874 -7.177 1.00 89.75 158 SER A N 1
ATOM 1172 C CA . SER A 1 158 ? 5.622 1.872 -6.145 1.00 89.75 158 SER A CA 1
ATOM 1173 C C . SER A 1 158 ? 4.368 2.604 -5.662 1.00 89.75 158 SER A C 1
ATOM 1175 O O . SER A 1 158 ? 4.161 2.738 -4.455 1.00 89.75 158 SER A O 1
ATOM 1177 N N . HIS A 1 159 ? 3.495 3.033 -6.577 1.00 89.19 159 HIS A N 1
ATOM 1178 C CA . HIS A 1 159 ? 2.231 3.679 -6.221 1.00 89.19 159 HIS A CA 1
ATOM 1179 C C . HIS A 1 159 ? 1.283 2.751 -5.460 1.00 89.19 159 HIS A C 1
ATOM 1181 O O . HIS A 1 159 ? 0.663 3.179 -4.486 1.00 89.19 159 HIS A O 1
ATOM 1187 N N . LEU A 1 160 ? 1.197 1.477 -5.845 1.00 89.00 160 LEU A N 1
ATOM 1188 C CA . LEU A 1 160 ? 0.367 0.500 -5.133 1.00 89.00 160 LEU A CA 1
ATOM 1189 C C . LEU A 1 160 ? 0.871 0.272 -3.701 1.00 89.00 160 LEU A C 1
ATOM 1191 O O . LEU A 1 160 ? 0.085 0.301 -2.750 1.00 89.00 160 LEU A O 1
ATOM 1195 N N . ILE A 1 161 ? 2.187 0.134 -3.521 1.00 90.19 161 ILE A N 1
ATOM 1196 C CA . ILE A 1 161 ? 2.801 -0.004 -2.193 1.00 90.19 161 ILE A CA 1
ATOM 1197 C C . ILE A 1 161 ? 2.554 1.255 -1.351 1.00 90.19 161 ILE A C 1
ATOM 1199 O O . ILE A 1 161 ? 2.153 1.151 -0.189 1.00 90.19 161 ILE A O 1
ATOM 1203 N N . LEU A 1 162 ? 2.751 2.447 -1.924 1.00 90.25 162 LEU A N 1
ATOM 1204 C CA . LEU A 1 162 ? 2.501 3.712 -1.229 1.00 90.25 162 LEU A CA 1
ATOM 1205 C C . LEU A 1 162 ? 1.028 3.866 -0.834 1.00 90.25 162 LEU A C 1
ATOM 1207 O O . LEU A 1 162 ? 0.752 4.295 0.286 1.00 90.25 162 LEU A O 1
ATOM 1211 N N . SER A 1 163 ? 0.092 3.455 -1.692 1.00 91.06 163 SER A N 1
ATOM 1212 C CA . SER A 1 163 ? -1.342 3.447 -1.381 1.00 91.06 163 SER A CA 1
ATOM 1213 C C . SER A 1 163 ? -1.646 2.607 -0.142 1.00 91.06 163 SER A C 1
ATOM 1215 O O . SER A 1 163 ? -2.317 3.075 0.783 1.00 91.06 163 SER A O 1
ATOM 1217 N N . LEU A 1 164 ? -1.090 1.393 -0.075 1.00 90.56 164 LEU A N 1
ATOM 1218 C CA . LEU A 1 164 ? -1.242 0.515 1.084 1.00 90.56 164 LEU A CA 1
ATOM 1219 C C . LEU A 1 164 ? -0.640 1.129 2.350 1.00 90.56 164 LEU A C 1
ATOM 1221 O O . LEU A 1 164 ? -1.260 1.070 3.413 1.00 90.56 164 LEU A O 1
ATOM 1225 N N . LEU A 1 165 ? 0.533 1.759 2.254 1.00 91.44 165 LEU A N 1
ATOM 1226 C CA . LEU A 1 165 ? 1.159 2.436 3.392 1.00 91.44 165 LEU A CA 1
ATOM 1227 C C . LEU A 1 165 ? 0.319 3.619 3.893 1.00 91.44 165 LEU A C 1
ATOM 1229 O O . LEU A 1 165 ? 0.121 3.747 5.104 1.00 91.44 165 LEU A O 1
ATOM 1233 N N . PHE A 1 166 ? -0.224 4.443 2.993 1.00 91.19 166 PHE A N 1
ATOM 1234 C CA . PHE A 1 166 ? -1.123 5.545 3.351 1.00 91.19 166 PHE A CA 1
ATOM 1235 C C . PHE A 1 166 ? -2.415 5.041 4.000 1.00 91.19 166 PHE A C 1
ATOM 1237 O O . PHE A 1 166 ? -2.841 5.580 5.025 1.00 91.19 166 PHE A O 1
ATOM 1244 N N . ALA A 1 167 ? -3.005 3.974 3.461 1.00 91.06 167 ALA A N 1
ATOM 1245 C CA . ALA A 1 167 ? -4.178 3.328 4.040 1.00 91.06 167 ALA A CA 1
ATOM 1246 C C . ALA A 1 167 ? -3.887 2.797 5.458 1.00 91.06 167 ALA A C 1
ATOM 1248 O O . ALA A 1 167 ? -4.635 3.074 6.402 1.00 91.06 167 ALA A O 1
ATOM 1249 N N . LEU A 1 168 ? -2.760 2.099 5.651 1.00 91.38 168 LEU A N 1
ATOM 1250 C CA . LEU A 1 168 ? -2.324 1.604 6.962 1.00 91.38 168 LEU A CA 1
ATOM 1251 C C . LEU A 1 168 ? -2.085 2.741 7.961 1.00 91.38 168 LEU A C 1
ATOM 1253 O O . LEU A 1 168 ? -2.508 2.636 9.117 1.00 91.38 168 LEU A O 1
ATOM 1257 N N . ALA A 1 169 ? -1.442 3.827 7.527 1.00 91.69 169 ALA A N 1
ATOM 1258 C CA . ALA A 1 169 ? -1.205 5.007 8.353 1.00 91.69 169 ALA A CA 1
ATOM 1259 C C . ALA A 1 169 ? -2.525 5.668 8.783 1.00 91.69 169 ALA A C 1
ATOM 1261 O O . ALA A 1 169 ? -2.705 5.955 9.971 1.00 91.69 169 ALA A O 1
ATOM 1262 N N . GLY A 1 170 ? -3.475 5.827 7.856 1.00 90.88 170 GLY A N 1
ATOM 1263 C CA . GLY A 1 170 ? -4.815 6.348 8.136 1.00 90.88 170 GLY A CA 1
ATOM 1264 C C . GLY A 1 170 ? -5.575 5.497 9.155 1.00 90.88 170 GLY A C 1
ATOM 1265 O O . GLY A 1 170 ? -6.091 6.016 10.150 1.00 90.88 170 GLY A O 1
ATOM 1266 N N . GLY A 1 171 ? -5.569 4.173 8.981 1.00 90.31 171 GLY A N 1
ATOM 1267 C CA . GLY A 1 171 ? -6.162 3.247 9.946 1.00 90.31 171 GLY A CA 1
ATOM 1268 C C . GLY A 1 171 ? -5.498 3.331 11.328 1.00 90.31 171 GLY A C 1
ATOM 1269 O O . GLY A 1 171 ? -6.181 3.416 12.357 1.00 90.31 171 GLY A O 1
ATOM 1270 N N . ALA A 1 172 ? -4.162 3.343 11.384 1.00 89.69 172 ALA A N 1
ATOM 1271 C CA . ALA A 1 172 ? -3.413 3.445 12.638 1.00 89.69 172 ALA A CA 1
ATOM 1272 C C . ALA A 1 172 ? -3.713 4.756 13.384 1.00 89.69 172 ALA A C 1
ATOM 1274 O O . ALA A 1 172 ? -3.912 4.743 14.605 1.00 89.69 172 ALA A O 1
ATOM 1275 N N . PHE A 1 173 ? -3.808 5.865 12.649 1.00 92.31 173 PHE A N 1
ATOM 1276 C CA . PHE A 1 173 ? -4.182 7.170 13.184 1.00 92.31 173 PHE A CA 1
ATOM 1277 C C . PHE A 1 173 ? -5.600 7.166 13.771 1.00 92.31 173 PHE A C 1
ATOM 1279 O O . PHE A 1 173 ? -5.798 7.597 14.912 1.00 92.31 173 PHE A O 1
ATOM 1286 N N . ALA A 1 174 ? -6.574 6.590 13.061 1.00 92.31 174 ALA A N 1
ATOM 1287 C CA . ALA A 1 174 ? -7.940 6.450 13.563 1.00 92.31 174 ALA A CA 1
ATOM 1288 C C . ALA A 1 174 ? -7.983 5.651 14.872 1.00 92.31 174 ALA A C 1
ATOM 1290 O O . ALA A 1 174 ? -8.574 6.088 15.863 1.00 92.31 174 ALA A O 1
ATOM 1291 N N . ARG A 1 175 ? -7.280 4.514 14.930 1.00 90.44 175 ARG A N 1
ATOM 1292 C CA . ARG A 1 175 ? -7.187 3.696 16.149 1.00 90.44 175 ARG A CA 1
ATOM 1293 C C . ARG A 1 175 ? -6.594 4.476 17.324 1.00 90.44 175 ARG A C 1
ATOM 1295 O O . ARG A 1 175 ? -7.062 4.336 18.457 1.00 90.44 175 ARG A O 1
ATOM 1302 N N . TRP A 1 176 ? -5.573 5.290 17.070 1.00 90.94 176 TRP A N 1
ATOM 1303 C CA . TRP A 1 176 ? -4.970 6.148 18.087 1.00 90.94 176 TRP A CA 1
ATOM 1304 C C . TRP A 1 176 ? -5.953 7.208 18.611 1.00 90.94 176 TRP A C 1
ATOM 1306 O O . TRP A 1 176 ? -6.062 7.383 19.830 1.00 90.94 176 TRP A O 1
ATOM 1316 N N . LEU A 1 177 ? -6.733 7.843 17.728 1.00 91.81 177 LEU A N 1
ATOM 1317 C CA . LEU A 1 177 ? -7.786 8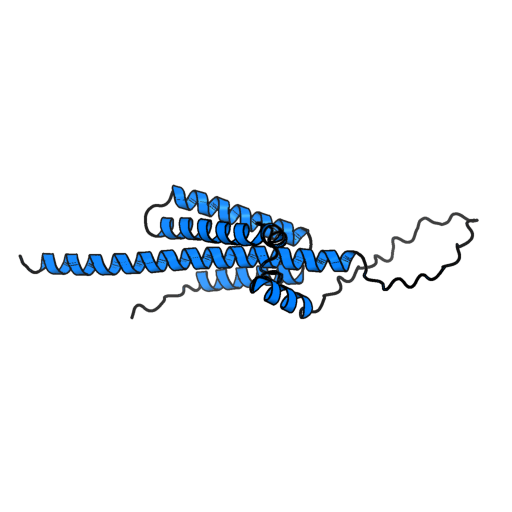.790 18.114 1.00 91.81 177 LEU A CA 1
ATOM 1318 C C . LEU A 1 177 ? -8.875 8.125 18.970 1.00 91.81 177 LEU A C 1
ATOM 1320 O O . LEU A 1 177 ? -9.251 8.666 20.015 1.00 91.81 177 LEU A O 1
ATOM 1324 N N . TYR A 1 178 ? -9.335 6.930 18.585 1.00 90.50 178 TYR A N 1
ATOM 1325 C CA . TYR A 1 178 ? -10.312 6.161 19.367 1.00 90.50 178 TYR A CA 1
ATOM 1326 C C . TYR A 1 178 ? -9.785 5.813 20.767 1.00 90.50 178 TYR A C 1
ATOM 1328 O O . TYR A 1 178 ? -10.504 5.970 21.757 1.00 90.50 178 TYR A O 1
ATOM 1336 N N . GLY A 1 179 ? -8.513 5.418 20.876 1.00 89.12 179 GLY A N 1
ATOM 1337 C CA . GLY A 1 179 ? -7.878 5.115 22.162 1.00 89.12 179 GLY A CA 1
ATOM 1338 C C . GLY A 1 179 ? -7.803 6.316 23.114 1.00 89.12 179 GLY A C 1
ATOM 1339 O O . GLY A 1 179 ? -7.908 6.141 24.330 1.00 89.12 179 GLY A O 1
ATOM 1340 N N . ARG A 1 180 ? -7.674 7.543 22.588 1.00 89.88 180 ARG A N 1
ATOM 1341 C CA . ARG A 1 180 ? -7.677 8.772 23.404 1.00 89.88 180 ARG A CA 1
ATOM 1342 C C . ARG A 1 180 ? -9.050 9.091 23.998 1.00 89.88 180 ARG A C 1
ATOM 1344 O O . ARG A 1 180 ? -9.110 9.595 25.116 1.00 89.88 180 ARG A O 1
ATOM 1351 N N . ARG A 1 181 ? -10.141 8.790 23.285 1.00 88.12 181 ARG A N 1
ATOM 1352 C CA . ARG A 1 181 ? -11.510 9.062 23.763 1.00 88.12 181 ARG A CA 1
ATOM 1353 C C . ARG A 1 181 ? -11.906 8.150 24.924 1.00 88.12 181 ARG A C 1
ATOM 1355 O O . ARG A 1 181 ? -12.444 8.635 25.913 1.00 88.12 181 ARG A O 1
ATOM 1362 N N . GLN A 1 182 ? -11.560 6.864 24.854 1.00 86.81 182 GLN A N 1
ATOM 1363 C CA . GLN A 1 182 ? -11.879 5.901 25.919 1.00 86.81 182 GLN A CA 1
ATOM 1364 C C . GLN A 1 182 ? -11.174 6.212 27.248 1.00 86.81 182 GLN A C 1
ATOM 1366 O O . GLN A 1 182 ? -11.719 5.935 28.310 1.00 86.81 182 GLN A O 1
ATOM 1371 N N . GLY A 1 183 ? -9.985 6.825 27.204 1.00 84.50 183 GLY A N 1
ATOM 1372 C CA . GLY A 1 183 ? -9.261 7.212 28.416 1.00 84.50 183 GLY A CA 1
ATOM 1373 C C . GLY A 1 183 ? -9.985 8.264 29.262 1.00 84.50 183 GLY A C 1
ATOM 1374 O O . GLY A 1 183 ? -9.922 8.187 30.479 1.00 84.50 183 GLY A O 1
ATOM 1375 N N . LYS A 1 184 ? -10.706 9.208 28.637 1.00 83.69 184 LYS A N 1
ATOM 1376 C CA . LYS A 1 184 ? -11.381 10.304 29.357 1.00 83.69 184 LYS A CA 1
ATOM 1377 C C . LYS A 1 184 ? -12.676 9.870 30.053 1.00 83.69 184 LYS A C 1
ATOM 1379 O O . LYS A 1 184 ? -12.991 10.392 31.114 1.00 83.69 184 LYS A O 1
ATOM 1384 N N . GLY A 1 185 ? -13.406 8.910 29.481 1.00 79.44 185 GLY A N 1
ATOM 1385 C CA . GLY A 1 185 ? -14.651 8.408 30.080 1.00 79.44 185 GLY A CA 1
ATOM 1386 C C . GLY A 1 185 ? -14.424 7.570 31.343 1.00 79.44 185 GLY A C 1
ATOM 1387 O O . GLY A 1 185 ? -15.242 7.597 32.257 1.00 79.44 185 GLY A O 1
ATOM 1388 N N . ALA A 1 186 ? -13.291 6.865 31.430 1.00 79.44 186 ALA A N 1
ATOM 1389 C CA . ALA A 1 186 ? -12.969 6.027 32.586 1.00 79.44 186 ALA A CA 1
ATOM 1390 C C . ALA A 1 186 ? -12.681 6.839 33.863 1.00 79.44 186 ALA A C 1
ATOM 1392 O O . ALA A 1 186 ? -12.992 6.377 34.961 1.00 79.44 186 ALA A O 1
ATOM 1393 N N . ASP A 1 187 ? -12.123 8.045 33.727 1.00 81.44 187 ASP A N 1
ATOM 1394 C CA . ASP A 1 187 ? -11.835 8.911 34.875 1.00 81.44 187 ASP A CA 1
ATOM 1395 C C . ASP A 1 187 ? -13.113 9.558 35.434 1.00 81.44 187 ASP A C 1
ATOM 1397 O O . ASP A 1 187 ? -13.253 9.677 36.649 1.00 81.44 187 ASP A O 1
ATOM 1401 N N . GLN A 1 188 ? -14.092 9.889 34.583 1.00 81.88 188 GLN A N 1
ATOM 1402 C CA . GLN A 1 188 ? -15.370 10.467 35.026 1.00 81.88 188 GLN A CA 1
ATOM 1403 C C . GLN A 1 188 ? -16.222 9.478 35.840 1.00 81.88 188 GLN A C 1
ATOM 1405 O O . GLN A 1 188 ? -16.817 9.871 36.842 1.00 81.88 188 GLN A O 1
ATOM 1410 N N . GLY A 1 189 ? -16.221 8.188 35.482 1.00 79.56 189 GLY A N 1
ATOM 1411 C CA . GLY A 1 189 ? -16.962 7.163 36.229 1.00 79.56 189 GLY A CA 1
ATOM 1412 C C . GLY A 1 189 ? -16.424 6.912 37.645 1.00 79.56 189 GLY A C 1
ATOM 1413 O O . GLY A 1 189 ? -17.197 6.624 38.553 1.00 79.56 189 GLY A O 1
ATOM 1414 N N . ARG A 1 190 ? -15.112 7.079 37.872 1.00 81.19 190 ARG A N 1
ATOM 1415 C CA . ARG A 1 190 ? -14.507 6.895 39.207 1.00 81.19 190 ARG A CA 1
ATOM 1416 C C . ARG A 1 190 ? -14.821 8.026 40.180 1.00 81.19 190 ARG A C 1
ATOM 1418 O O . ARG A 1 190 ? -14.820 7.793 41.387 1.00 81.19 190 ARG A O 1
ATOM 1425 N N . VAL A 1 191 ? -15.061 9.235 39.672 1.00 81.56 191 VAL A N 1
ATOM 1426 C CA . VAL A 1 191 ? -15.427 10.384 40.513 1.00 81.56 191 VAL A CA 1
ATOM 1427 C C . VAL A 1 191 ? -16.842 10.205 41.069 1.00 81.56 191 VAL A C 1
ATOM 1429 O O . VAL A 1 191 ? -17.049 10.446 42.252 1.00 81.56 191 VAL A O 1
ATOM 1432 N N . GLN A 1 192 ? -17.782 9.686 40.271 1.00 82.56 192 GLN A N 1
ATOM 1433 C CA . GLN A 1 192 ? -19.159 9.433 40.724 1.00 82.56 192 GLN A CA 1
ATOM 1434 C C . GLN A 1 192 ? -19.273 8.338 41.793 1.00 82.56 192 GLN A C 1
ATOM 1436 O O . GLN A 1 192 ? -20.131 8.424 42.662 1.00 82.56 192 GLN A O 1
ATOM 1441 N N . THR A 1 193 ? -18.400 7.328 41.785 1.00 83.88 193 THR A N 1
ATOM 1442 C CA . THR A 1 193 ? -18.442 6.240 42.781 1.00 83.88 193 THR A CA 1
ATOM 1443 C C . THR A 1 193 ? -17.834 6.597 44.141 1.00 83.88 193 THR A C 1
ATOM 1445 O O . THR A 1 193 ? -17.853 5.762 45.036 1.00 83.88 193 THR A O 1
ATOM 1448 N N . ARG A 1 194 ? -17.243 7.789 44.309 1.00 81.00 194 ARG A N 1
ATOM 1449 C CA . ARG A 1 194 ? -16.600 8.210 45.572 1.00 81.00 194 ARG A CA 1
ATOM 1450 C C . ARG A 1 194 ? -17.421 9.206 46.392 1.00 81.00 194 ARG A C 1
ATOM 1452 O O . ARG A 1 194 ? -16.966 9.612 47.455 1.00 81.00 194 ARG A O 1
ATOM 1459 N N . SER A 1 195 ? -18.579 9.622 45.886 1.00 78.56 195 SER A N 1
ATOM 1460 C CA . SER A 1 195 ? -19.425 10.663 46.480 1.00 78.56 195 SER A CA 1
ATOM 1461 C C . SER A 1 195 ? -20.737 10.137 47.079 1.00 78.56 195 SER A C 1
ATOM 1463 O O . SER A 1 195 ? -21.638 10.936 47.317 1.00 78.56 195 SER A O 1
ATOM 1465 N N . GLY A 1 196 ? -20.861 8.825 47.291 1.00 75.12 196 GLY A N 1
ATOM 1466 C CA . GLY A 1 196 ? -21.979 8.177 47.986 1.00 75.12 196 GLY A CA 1
ATOM 1467 C C . GLY A 1 196 ? -21.453 7.259 49.073 1.00 75.12 196 GLY A C 1
ATOM 1468 O O . GLY A 1 196 ? -22.131 7.163 50.113 1.00 75.12 196 GLY A O 1
#

pLDDT: mean 78.55, std 14.85, range [44.78, 96.88]

Secondary structure (DSSP, 8-state):
-------HHHHHHHHHHHHHHHHHHHT--HHHHHHHHHHHHHHHHHHHHHHHH--SHHHHHHHHHHHHHHHHHHHHHS-THHHHSSTT--S----HHHHHHHHHHHHS----------TT-------TT-PPPP----------THHHHHHHHHHHHHHHHHHHHHHHHHHHHHHHHHHHHHHHHHHHHHHHTT--

=== Feature glossary ===
A reading guide for the features in this record.

Start from the sequence.

  · Sequence gives the chain of amino acids in standard one-letter code (A=alanine, C=cysteine, …, Y=tyrosine), read N→C. It is the only feature that is directly encoded by the gene; all structural features are derived from the folded form of this sequence.

Fold it, and you get atomic coordinates and the backbone conformation that goes with them.

  · The mmCIF table is the protein's shape written out atom by atom. For each backbone N, Cα, C, and carbonyl O, it records an (x, y, z) coordinate triple in Å plus the residue type, chain letter, and residue number.

  · Backbone dihedral angles. Every residue except chain termini has a φ (preceding-C → N → Cα → C) and a ψ (N → Cα → C → next-N). They are reported in degrees following the IUPAC sign convention. Secondary structure is essentially a statement about which (φ, ψ) basin each residue occupies.

  · DSSP 8-state secondary structure assigns each residue one of H (α-helix), G (3₁₀-helix), I (π-helix), E (extended β-strand), B (isolated β-bridge), T (hydrogen-bonded turn), S (bend), or '-' (coil). The assignment is computed from backbone hydrogen-bond geometry via the Kabsch–Sander algorithm.

  · P-SEA three-state annotation labels each residue as helix, strand, or coil based purely on the geometry of the Cα trace. It serves as a fallback when the full backbone (and thus DSSP) is unavailable.

Summarize the fold with a handful of shape descriptors and a per-residue structural alphabet.

  · Radius of gyration (Rg) is the root-mean-square distance of Cα atoms from their centroid — a single number for overall size and compactness. A globular domain of N residues has Rg ≈ 2.2·N^0.38 Å; an extended or disordered chain has a much larger Rg. The Cα contact count is the number of residue pairs whose Cα atoms are within 8 Å and are more than four positions apart in sequence — a standard proxy for tertiary packing density. The bounding box is the smallest axis-aligned box enclosing all Cα atoms.

  · Foldseek's 3Di representation compresses backbone geometry into a per-residue letter drawn from a learned twenty-state alphabet. It captures the tertiary interaction pattern around each residue — which residues are packed against it in space, regardless of where they are in sequence.

  · Accessible surface area quantifies burial. A residue with SASA near zero is packed into the hydrophobic core; one with SASA >100 Å² sits on the surface. Computed here via the Shrake–Rupley numerical algorithm with a 1.4 Å probe.

Ask how reliable the model is.

  · For AlphaFold models, the B-factor field carries pLDDT — the model's own estimate of local accuracy on a 0–100 scale. Regions with pLDDT<50 should be treated as essentially unmodeled; they often correspond to intrinsically disordered segments.

  · For experimental (PDB) structures, the B-factor (temperature factor) quantifies the positional spread of each atom in the crystal — a combination of thermal vibration and static disorder — in units of Å². High B-factors mark flexible loops or poorly resolved regions; low B-factors mark the rigid, well-ordered core.

  · PAE(i, j) answers: if I align the predicted and true structures on residue i, how far off (in Å) do I expect residue j to be? A block-diagonal PAE matrix with low values on the blocks and high values off-diagonal is the signature of a multi-domain protein with confidently predicted domains but uncertain inter-domain orientation.

Place it in context: what it resembles, what it is annotated as, and how it looks.

  · Structural nearest neighbors (via Foldseek easy-search vs the PDB). Reported per hit: target PDB id, E-value, and alignment TM-score. A TM-score above ~0.5 is the conventional threshold for 'same fold'.

  · Functional annotations link the protein to curated databases. InterPro entries identify conserved domains and families by matching the sequence against member-database signatures (Pfam, PROSITE, CDD, …). Gene Ontology (GO) terms describe molecular function, biological process, and cellular component in a controlled vocabulary. CATH places the structure in a hierarchical fold classification (Class/Architecture/Topology/Homologous-superfamily). The organism is the source species.

  · Plot images: a contact map (which residues are close in 3D, as an N×N binary image), a Ramachandran scatter (backbone torsion angles, revealing secondary-structure composition at a glance), and — for AlphaFold structures — a PAE heatmap (pairwise prediction confidence).

  · Structure images are PyMOL renders from six orthogonal camera directions. Cartoon representation draws helices as coils and strands as arrows; sticks shows the backbone as bonds; surface shows the solvent-excluded envelope. Rainbow coloring maps sequence position to hue (blue→red, N→C); chain coloring assigns a distinct color per polypeptide.